Protein AF-A0A2W1BKP3-F1 (afdb_monomer)

Sequence (256 aa):
MATLIQSYEQQYSVLTADITAKIGRLKSGNEDNRDQLTREIQANFEEANDLLEQLELESRGAGAGSRVAAYRAELQRVRDEYRSVVNSGGQQYNADNDEVYDDWSGAQEQHRKLLDNTERLERTGRALTDGYRVVLETEQIGAAVLQDLNLQRETIQRSRGRVKRLERTGRALTDGYRVVLETEQIGAAVLQDLNLQRETIQRSRGRLRETDEQLNRSTRLMNTMIMRALQDRFILIMVFLVLGILLCVGVYFYVT

Solvent-accessible surface area (backbone atoms only — not comparable to full-atom values): 14187 Å² total; per-residue (Å²): 112,77,67,56,56,53,49,51,52,53,51,47,55,53,52,52,51,51,46,52,53,52,47,52,52,60,69,70,68,54,72,93,50,38,68,56,49,51,51,52,44,51,52,51,52,51,55,49,49,54,52,49,52,54,50,46,64,61,24,71,80,68,78,44,61,74,56,54,52,52,53,52,53,52,54,49,52,55,50,54,51,48,53,50,57,59,55,63,73,68,70,84,79,86,90,78,89,82,88,84,85,81,87,92,53,70,70,63,52,50,53,52,50,50,50,50,51,49,51,52,50,52,51,49,52,49,52,48,53,52,49,51,51,51,48,53,54,50,49,54,50,50,52,52,51,53,52,50,52,50,54,50,51,51,51,52,52,54,49,50,54,51,51,58,50,51,53,50,52,50,51,53,48,54,52,49,52,51,53,50,51,54,49,49,53,51,50,51,52,50,54,51,50,52,50,53,50,50,50,52,51,51,52,50,51,51,52,51,53,52,48,52,52,51,49,55,51,49,51,53,52,48,52,55,51,52,53,50,56,50,50,54,51,52,51,51,54,50,52,53,50,54,53,50,50,55,49,54,53,52,50,53,68,69,78,104

Mean predicted aligned error: 19.4 Å

Secondary structure (DSSP, 8-state):
-HHHHHHHHHHHHHHHHHHHHHHHHHHT--GGGHHHHHHHHHHHHHHHHHHHHHHHHHHTTTT-HHHHHHHHHHHHHHHHHHHHHHHHTT-SS----------S-HHHHHHHHHHHHHHHHHHHHHHHHHHHHHHHHHHHHHHHHHHHHHHHHHHHHHHHHHHHHHHHHHHHHHHHHHHHHHHHHHHHHHHHHHHHHHHHHHHHHHHHHHHHHHHHHHHHHHHHHHHHHHHHHHHHHHHHHHHHHHHHHHHHHHH-

Structure (mmCIF, N/CA/C/O backbone):
data_AF-A0A2W1BKP3-F1
#
_entry.id   AF-A0A2W1BKP3-F1
#
loop_
_atom_site.group_PDB
_atom_site.id
_atom_site.type_symbol
_atom_site.label_atom_id
_atom_site.label_alt_id
_atom_site.label_comp_id
_atom_site.label_asym_id
_atom_site.label_entity_id
_atom_site.label_seq_id
_atom_site.pdbx_PDB_ins_code
_atom_site.Cartn_x
_atom_site.Cartn_y
_atom_site.Cartn_z
_atom_site.occupancy
_atom_site.B_iso_or_equiv
_atom_site.auth_seq_id
_atom_site.auth_comp_id
_atom_site.auth_asym_id
_atom_site.auth_atom_id
_atom_site.pdbx_PDB_model_num
ATOM 1 N N . MET A 1 1 ? 10.780 2.163 22.191 1.00 50.22 1 MET A N 1
ATOM 2 C CA . MET A 1 1 ? 9.313 2.246 22.369 1.00 50.22 1 MET A CA 1
ATOM 3 C C . MET A 1 1 ? 8.728 0.912 22.829 1.00 50.22 1 MET A C 1
ATOM 5 O O . MET A 1 1 ? 8.220 0.877 23.935 1.00 50.22 1 MET A O 1
ATOM 9 N N . ALA A 1 2 ? 8.887 -0.209 22.106 1.00 55.94 2 ALA A N 1
ATOM 10 C CA . ALA A 1 2 ? 8.406 -1.523 22.586 1.00 55.94 2 ALA A CA 1
ATOM 11 C C . ALA A 1 2 ? 9.058 -2.008 23.906 1.00 55.94 2 ALA A C 1
ATOM 13 O O . ALA A 1 2 ? 8.423 -2.698 24.694 1.00 55.94 2 ALA A O 1
ATOM 14 N N . THR A 1 3 ? 10.302 -1.601 24.177 1.00 67.38 3 THR A N 1
ATOM 15 C CA . THR A 1 3 ? 11.049 -1.965 25.395 1.00 67.38 3 THR A CA 1
ATOM 16 C C . THR A 1 3 ? 10.537 -1.282 26.665 1.00 67.38 3 THR A C 1
ATOM 18 O O . THR A 1 3 ? 10.672 -1.844 27.747 1.00 67.38 3 THR A O 1
ATOM 21 N N . LEU A 1 4 ? 9.948 -0.086 26.547 1.00 73.94 4 LEU A N 1
ATOM 22 C CA . LEU A 1 4 ? 9.481 0.687 27.700 1.00 73.94 4 LEU A CA 1
ATOM 23 C C . LEU A 1 4 ? 8.146 0.133 28.216 1.00 73.94 4 LEU A C 1
ATOM 25 O O . LEU A 1 4 ? 8.013 -0.129 29.407 1.00 73.94 4 LEU A O 1
ATOM 29 N N . ILE A 1 5 ? 7.220 -0.182 27.302 1.00 76.88 5 ILE A N 1
ATOM 30 C CA . ILE A 1 5 ? 5.956 -0.868 27.616 1.00 76.88 5 ILE A CA 1
ATOM 31 C C . ILE A 1 5 ? 6.229 -2.200 28.322 1.00 76.88 5 ILE A C 1
ATOM 33 O O . ILE A 1 5 ? 5.667 -2.454 29.381 1.00 76.88 5 ILE A O 1
ATOM 37 N N . GLN A 1 6 ? 7.153 -3.010 27.795 1.00 80.50 6 GLN A N 1
ATOM 38 C CA . GLN A 1 6 ? 7.505 -4.294 28.405 1.00 80.50 6 GLN A CA 1
ATOM 39 C C . GLN A 1 6 ? 8.105 -4.133 29.813 1.00 80.50 6 GLN A C 1
ATOM 41 O O . GLN A 1 6 ? 7.850 -4.953 30.693 1.00 80.50 6 GLN A O 1
ATOM 46 N N . SER A 1 7 ? 8.874 -3.063 30.052 1.00 83.50 7 SER A N 1
ATOM 47 C CA . SER A 1 7 ? 9.428 -2.778 31.380 1.00 83.50 7 SER A CA 1
ATOM 48 C C . SER A 1 7 ? 8.353 -2.379 32.394 1.00 83.50 7 SER A C 1
ATOM 50 O O . SER A 1 7 ? 8.397 -2.839 33.533 1.00 83.50 7 SER A O 1
ATOM 52 N N . TYR A 1 8 ? 7.351 -1.600 31.976 1.00 83.31 8 TYR A N 1
ATOM 53 C CA . TYR A 1 8 ? 6.220 -1.234 32.825 1.00 83.31 8 TYR A CA 1
ATOM 54 C C . TYR A 1 8 ? 5.283 -2.419 33.081 1.00 83.31 8 TYR A C 1
ATOM 56 O O . TYR A 1 8 ? 4.817 -2.592 34.203 1.00 83.31 8 TYR A O 1
ATOM 64 N N . GLU A 1 9 ? 5.061 -3.286 32.089 1.00 84.19 9 GLU A N 1
ATOM 65 C CA . GLU A 1 9 ? 4.307 -4.536 32.268 1.00 84.19 9 GLU A CA 1
ATOM 66 C C . GLU A 1 9 ? 4.983 -5.455 33.298 1.00 84.19 9 GLU A C 1
ATOM 68 O O . GLU A 1 9 ? 4.316 -6.019 34.168 1.00 84.19 9 GLU A O 1
ATOM 73 N N . GLN A 1 10 ? 6.315 -5.566 33.248 1.00 87.31 10 GLN A N 1
ATOM 74 C CA . GLN A 1 10 ? 7.077 -6.339 34.226 1.00 87.31 10 GLN A CA 1
ATOM 75 C C . GLN A 1 10 ? 6.983 -5.729 35.633 1.00 87.31 10 GLN A C 1
ATOM 77 O O . GLN A 1 10 ? 6.743 -6.459 36.593 1.00 87.31 10 GLN A O 1
ATOM 82 N N . GLN A 1 11 ? 7.135 -4.407 35.763 1.00 87.31 11 GLN A N 1
ATOM 83 C CA . GLN A 1 11 ? 7.020 -3.709 37.050 1.00 87.31 11 GLN A CA 1
ATOM 84 C C . GLN A 1 11 ? 5.616 -3.861 37.652 1.00 87.31 11 GLN A C 1
ATOM 86 O O . GLN A 1 11 ? 5.485 -4.230 38.818 1.00 87.31 11 GLN A O 1
ATOM 91 N N . TYR A 1 12 ? 4.569 -3.697 36.842 1.00 88.31 12 TYR A N 1
ATOM 92 C CA . TYR A 1 12 ? 3.182 -3.890 37.262 1.00 88.31 12 TYR A CA 1
ATOM 93 C C . TYR A 1 12 ? 2.908 -5.328 37.740 1.00 88.31 12 TYR A C 1
ATOM 95 O O . TYR A 1 12 ? 2.257 -5.538 38.767 1.00 88.31 12 TYR A O 1
ATOM 103 N N . SER A 1 13 ? 3.436 -6.335 37.035 1.00 88.00 13 SER A N 1
ATOM 104 C CA . SER A 1 13 ? 3.289 -7.741 37.432 1.00 88.00 13 SER A CA 1
ATOM 105 C C . SER A 1 13 ? 3.970 -8.053 38.767 1.00 88.00 13 SER A C 1
ATOM 107 O O . SER A 1 13 ? 3.448 -8.850 39.544 1.00 88.00 13 SER A O 1
ATOM 109 N N . VAL A 1 14 ? 5.136 -7.461 39.036 1.00 91.50 14 VAL A N 1
ATOM 110 C CA . VAL A 1 14 ? 5.841 -7.642 40.315 1.00 91.50 14 VAL A CA 1
ATOM 111 C C . VAL A 1 14 ? 5.070 -6.961 41.445 1.00 91.50 14 VAL A C 1
ATOM 113 O O . VAL A 1 14 ? 4.872 -7.558 42.503 1.00 91.50 14 VAL A O 1
ATOM 116 N N . LEU A 1 15 ? 4.574 -5.747 41.205 1.00 90.00 15 LEU A N 1
ATOM 117 C CA . LEU A 1 15 ? 3.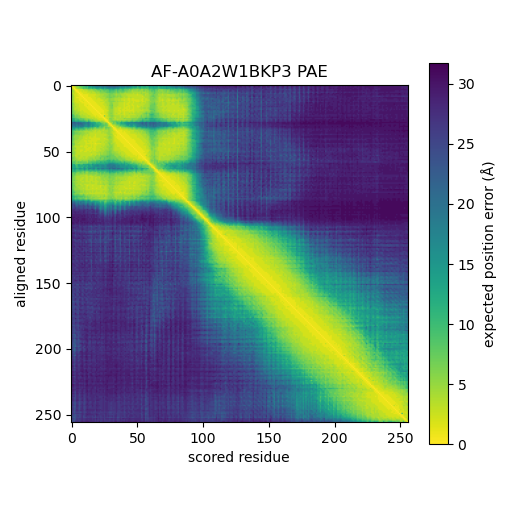860 -4.958 42.204 1.00 90.00 15 LEU A CA 1
ATOM 118 C C . LEU A 1 15 ? 2.515 -5.590 42.596 1.00 90.00 15 LEU A C 1
ATOM 120 O O . LEU A 1 15 ? 2.189 -5.682 43.777 1.00 90.00 15 LEU A O 1
ATOM 124 N N . THR A 1 16 ? 1.754 -6.108 41.630 1.00 88.00 16 THR A N 1
ATOM 125 C CA . THR A 1 16 ? 0.501 -6.841 41.902 1.00 88.00 16 THR A CA 1
ATOM 126 C C . THR A 1 16 ? 0.727 -8.149 42.664 1.00 88.00 16 THR A C 1
ATOM 128 O O . THR A 1 16 ? -0.066 -8.488 43.549 1.00 88.00 16 THR A O 1
ATOM 131 N N . ALA A 1 17 ? 1.822 -8.864 42.386 1.00 88.81 17 ALA A N 1
ATOM 132 C CA . ALA A 1 17 ? 2.210 -10.043 43.157 1.00 88.81 17 ALA A CA 1
ATOM 133 C C . ALA A 1 17 ? 2.565 -9.688 44.614 1.00 88.81 17 ALA A C 1
ATOM 135 O O . ALA A 1 17 ? 2.129 -10.389 45.531 1.00 88.81 17 ALA A O 1
ATOM 136 N N . ASP A 1 18 ? 3.280 -8.580 44.841 1.00 89.38 18 ASP A N 1
ATOM 137 C CA . ASP A 1 18 ? 3.598 -8.082 46.187 1.00 89.38 18 ASP A CA 1
ATOM 138 C C . ASP A 1 18 ? 2.334 -7.656 46.956 1.00 89.38 18 ASP A C 1
ATOM 140 O O . ASP A 1 18 ? 2.130 -8.076 48.097 1.00 89.38 18 ASP A O 1
ATOM 144 N N . ILE A 1 19 ? 1.418 -6.917 46.313 1.00 89.31 19 ILE A N 1
ATOM 145 C CA . ILE A 1 19 ? 0.109 -6.554 46.891 1.00 89.31 19 ILE A CA 1
ATOM 146 C C . ILE A 1 19 ? -0.657 -7.813 47.319 1.00 89.31 19 ILE A C 1
ATOM 148 O O . ILE A 1 19 ? -1.125 -7.903 48.454 1.00 89.31 19 ILE A O 1
ATOM 152 N N . THR A 1 20 ? -0.742 -8.815 46.443 1.00 88.38 20 THR A N 1
ATOM 153 C CA . THR A 1 20 ? -1.464 -10.067 46.718 1.00 88.38 20 THR A CA 1
ATOM 154 C C . THR A 1 20 ? -0.836 -10.839 47.883 1.00 88.38 20 THR A C 1
ATOM 156 O O . THR A 1 20 ? -1.544 -11.315 48.774 1.00 88.38 20 THR A O 1
ATOM 159 N N . ALA A 1 21 ? 0.497 -10.920 47.937 1.00 87.06 21 ALA A N 1
ATOM 160 C CA . ALA A 1 21 ? 1.210 -11.560 49.040 1.00 87.06 21 ALA A CA 1
ATOM 161 C C . ALA A 1 21 ? 0.965 -10.839 50.377 1.00 87.06 21 ALA A C 1
ATOM 163 O O . ALA A 1 21 ? 0.714 -11.488 51.399 1.00 87.06 21 ALA A O 1
ATOM 164 N N . LYS A 1 22 ? 0.973 -9.498 50.381 1.00 86.25 22 LYS A N 1
ATOM 165 C CA . LYS A 1 22 ? 0.672 -8.687 51.570 1.00 86.25 22 LYS A CA 1
ATOM 166 C C . LYS A 1 22 ? -0.788 -8.834 52.022 1.00 86.25 22 LYS A C 1
ATOM 168 O O . LYS A 1 22 ? -1.019 -8.955 53.224 1.00 86.25 22 LYS A O 1
ATOM 173 N N . ILE A 1 23 ? -1.756 -8.932 51.104 1.00 84.94 23 ILE A N 1
ATOM 174 C CA . ILE A 1 23 ? -3.167 -9.247 51.423 1.00 84.94 23 ILE A CA 1
ATOM 175 C C . ILE A 1 23 ? -3.286 -10.639 52.065 1.00 84.94 23 ILE A C 1
ATOM 177 O O . ILE A 1 23 ? -3.984 -10.807 53.067 1.00 84.94 23 ILE A O 1
ATOM 181 N N . GLY A 1 24 ? -2.553 -11.634 51.556 1.00 82.50 24 GLY A N 1
ATOM 182 C CA . GLY A 1 24 ? -2.483 -12.965 52.167 1.00 82.50 24 GLY A CA 1
ATOM 183 C C . GLY A 1 24 ? -1.945 -12.934 53.604 1.00 82.50 24 GLY A C 1
ATOM 184 O O . GLY A 1 24 ? -2.503 -13.580 54.492 1.00 82.50 24 GLY A O 1
ATOM 185 N N . ARG A 1 25 ? -0.914 -12.119 53.868 1.00 81.69 25 ARG A N 1
ATOM 186 C CA . ARG A 1 25 ? -0.385 -11.897 55.229 1.00 81.69 25 ARG A CA 1
ATOM 187 C C . ARG A 1 25 ? -1.389 -11.173 56.131 1.00 81.69 25 ARG A C 1
ATOM 189 O O . ARG A 1 25 ? -1.514 -11.544 57.294 1.00 81.69 25 ARG A O 1
ATOM 196 N N . LEU A 1 26 ? -2.145 -10.211 55.594 1.00 80.19 26 LEU A N 1
ATOM 197 C CA . LEU A 1 26 ? -3.220 -9.503 56.304 1.00 80.19 26 LEU A CA 1
ATOM 198 C C . LEU A 1 26 ? -4.346 -10.454 56.747 1.00 80.19 26 LEU A C 1
ATOM 200 O O . LEU A 1 26 ? -4.913 -10.288 57.827 1.00 80.19 26 LEU A O 1
ATOM 204 N N . LYS A 1 27 ? -4.642 -11.469 55.929 1.00 78.75 27 LYS A N 1
ATOM 205 C CA . LYS A 1 27 ? -5.627 -12.521 56.220 1.00 78.75 27 LYS A CA 1
ATOM 206 C C . LYS A 1 27 ? -5.146 -13.519 57.283 1.00 78.75 27 LYS A C 1
ATOM 208 O O . LYS A 1 27 ? -5.971 -14.084 57.990 1.00 78.75 27 LYS A O 1
ATOM 213 N N . SER A 1 28 ? -3.834 -13.733 57.403 1.00 73.00 28 SER A N 1
ATOM 214 C CA . SER A 1 28 ? -3.237 -14.741 58.294 1.00 73.00 28 SER A CA 1
ATOM 215 C C . SER A 1 28 ? -3.047 -14.290 59.756 1.00 73.00 28 SER A C 1
ATOM 217 O O . SER A 1 28 ? -2.584 -15.095 60.558 1.00 73.00 28 SER A O 1
ATOM 219 N N . GLY A 1 29 ? -3.417 -13.055 60.120 1.00 62.94 29 GLY A N 1
ATOM 220 C CA . GLY A 1 29 ? -3.640 -12.669 61.523 1.00 62.94 29 GLY A CA 1
ATOM 221 C C . GLY A 1 29 ? -2.403 -12.282 62.346 1.00 62.94 29 GLY A C 1
ATOM 222 O O . GLY A 1 29 ? -2.091 -12.946 63.324 1.00 62.94 29 GLY A O 1
ATOM 223 N N . ASN A 1 30 ? -1.748 -11.164 62.010 1.00 62.47 30 ASN A N 1
ATOM 224 C CA . ASN A 1 30 ? -0.864 -10.442 62.940 1.00 62.47 30 ASN A CA 1
ATOM 225 C C . ASN A 1 30 ? -1.403 -9.011 63.118 1.00 62.47 30 ASN A C 1
ATOM 227 O O . ASN A 1 30 ? -1.213 -8.174 62.233 1.00 62.47 30 ASN A O 1
ATOM 231 N N . GLU A 1 31 ? -2.110 -8.748 64.222 1.00 60.56 31 GLU A N 1
ATOM 232 C CA . GLU A 1 31 ? -2.779 -7.462 64.499 1.00 60.56 31 GLU A CA 1
ATOM 233 C C . GLU A 1 31 ? -1.789 -6.295 64.636 1.00 60.56 31 GLU A C 1
ATOM 235 O O . GLU A 1 31 ? -2.020 -5.243 64.045 1.00 60.56 31 GLU A O 1
ATOM 240 N N . ASP A 1 32 ? -0.632 -6.509 65.272 1.00 66.19 32 ASP A N 1
ATOM 241 C CA . ASP A 1 32 ? 0.373 -5.456 65.513 1.00 66.19 32 ASP A CA 1
ATOM 242 C C . ASP A 1 32 ? 0.976 -4.866 64.226 1.00 66.19 32 ASP A C 1
ATOM 244 O O . ASP A 1 32 ? 1.394 -3.711 64.186 1.00 66.19 32 ASP A O 1
ATOM 248 N N . ASN A 1 33 ? 0.988 -5.645 63.140 1.00 71.19 33 ASN A N 1
ATOM 249 C CA . ASN A 1 33 ? 1.471 -5.207 61.829 1.00 71.19 33 ASN A CA 1
ATOM 250 C C . ASN A 1 33 ? 0.328 -4.901 60.852 1.00 71.19 33 ASN A C 1
ATOM 252 O O . ASN A 1 33 ? 0.595 -4.552 59.701 1.00 71.19 33 ASN A O 1
ATOM 256 N N . ARG A 1 34 ? -0.941 -5.031 61.266 1.00 77.81 34 ARG A N 1
ATOM 257 C CA . ARG A 1 34 ? -2.110 -4.887 60.385 1.00 77.81 34 ARG A CA 1
ATOM 258 C C . ARG A 1 34 ? -2.208 -3.471 59.827 1.00 77.81 34 ARG A C 1
ATOM 260 O O . ARG A 1 34 ? -2.373 -3.308 58.620 1.00 77.81 34 ARG A O 1
ATOM 267 N N . ASP A 1 35 ? -2.005 -2.463 60.668 1.00 82.06 35 ASP A N 1
ATOM 268 C CA . ASP A 1 35 ? -2.056 -1.050 60.270 1.00 82.06 35 ASP A CA 1
ATOM 269 C C . ASP A 1 35 ? -0.850 -0.624 59.426 1.00 82.06 35 ASP A C 1
ATOM 271 O O . ASP A 1 35 ? -0.958 0.240 58.553 1.00 82.06 35 ASP A O 1
ATOM 275 N N . GLN A 1 36 ? 0.320 -1.221 59.666 1.00 83.44 36 GLN A N 1
ATOM 276 C CA . GLN A 1 36 ? 1.502 -0.991 58.837 1.00 83.44 36 GLN A CA 1
ATOM 277 C C . GLN A 1 36 ? 1.334 -1.640 57.455 1.00 83.44 36 GLN A C 1
ATOM 279 O O . GLN A 1 36 ? 1.510 -0.971 56.441 1.00 83.44 36 GLN A O 1
ATOM 284 N N . LEU A 1 37 ? 0.906 -2.905 57.405 1.00 83.12 37 LEU A N 1
ATOM 285 C CA . LEU A 1 37 ? 0.635 -3.628 56.159 1.00 83.12 37 LEU A CA 1
ATOM 286 C C . LEU A 1 37 ? -0.472 -2.957 55.341 1.00 83.12 37 LEU A C 1
ATOM 288 O O . LEU A 1 37 ? -0.353 -2.856 54.127 1.00 83.12 37 LEU A O 1
ATOM 292 N N . THR A 1 38 ? -1.518 -2.454 55.995 1.00 85.38 38 THR A N 1
ATOM 293 C CA . THR A 1 38 ? -2.606 -1.681 55.370 1.00 85.38 38 THR A CA 1
ATOM 294 C C . THR A 1 38 ? -2.064 -0.429 54.671 1.00 85.38 38 THR A C 1
ATOM 296 O O . THR A 1 38 ? -2.391 -0.192 53.508 1.00 85.38 38 THR A O 1
ATOM 299 N N . ARG A 1 39 ? -1.181 0.334 55.333 1.00 87.75 39 ARG A N 1
ATOM 300 C CA . ARG A 1 39 ? -0.535 1.524 54.746 1.00 87.75 39 ARG A CA 1
ATOM 301 C C . ARG A 1 39 ? 0.386 1.176 53.578 1.00 87.75 39 ARG A C 1
ATOM 303 O O . ARG A 1 39 ? 0.339 1.838 52.548 1.00 87.75 39 ARG A O 1
ATOM 310 N N . GLU A 1 40 ? 1.185 0.121 53.707 1.00 87.81 40 GLU A N 1
ATOM 311 C CA . GLU A 1 40 ? 2.064 -0.342 52.627 1.00 87.81 40 GLU A CA 1
ATOM 312 C C . GLU A 1 40 ? 1.281 -0.862 51.411 1.00 87.81 40 GLU A C 1
ATOM 314 O O . GLU A 1 40 ? 1.658 -0.598 50.274 1.00 87.81 40 GLU A O 1
ATOM 319 N N . ILE A 1 41 ? 0.176 -1.581 51.630 1.00 88.25 41 ILE A N 1
ATOM 320 C CA . ILE A 1 41 ? -0.709 -2.046 50.554 1.00 88.25 41 ILE A CA 1
ATOM 321 C C . ILE A 1 41 ? -1.337 -0.848 49.829 1.00 88.25 41 ILE A C 1
ATOM 323 O O . ILE A 1 41 ? -1.396 -0.846 48.601 1.00 88.25 41 ILE A O 1
ATOM 327 N N . GLN A 1 42 ? -1.779 0.179 50.562 1.00 89.00 42 GLN A N 1
ATOM 328 C CA . GLN A 1 42 ? -2.316 1.412 49.976 1.00 89.00 42 GLN A CA 1
ATOM 329 C C . GLN A 1 42 ? -1.277 2.153 49.124 1.00 89.00 42 GLN A C 1
ATOM 331 O O . GLN A 1 42 ? -1.589 2.500 47.988 1.00 89.00 42 GLN A O 1
ATOM 336 N N . ALA A 1 43 ? -0.043 2.307 49.613 1.00 90.81 43 ALA A N 1
ATOM 337 C CA . ALA A 1 43 ? 1.044 2.923 48.849 1.00 90.81 43 ALA A CA 1
ATOM 338 C C . ALA A 1 43 ? 1.365 2.141 47.560 1.00 90.81 43 ALA A C 1
ATOM 340 O O . ALA A 1 43 ? 1.455 2.722 46.482 1.00 90.81 43 ALA A O 1
ATOM 341 N N . ASN A 1 44 ? 1.435 0.807 47.637 1.00 90.06 44 ASN A N 1
ATOM 342 C CA . ASN A 1 44 ? 1.647 -0.041 46.460 1.00 90.06 44 ASN A CA 1
ATOM 343 C C . ASN A 1 44 ? 0.487 0.065 45.444 1.00 90.06 44 ASN A C 1
ATOM 345 O O . ASN A 1 44 ? 0.698 -0.053 44.239 1.00 90.06 44 ASN A O 1
ATOM 349 N N . PHE A 1 45 ? -0.752 0.275 45.904 1.00 90.69 45 PHE A N 1
ATOM 350 C CA . PHE A 1 45 ? -1.901 0.510 45.022 1.00 90.69 45 PHE A CA 1
ATOM 351 C C . PHE A 1 45 ? -1.828 1.860 44.295 1.00 90.69 45 PHE A C 1
ATOM 353 O O . PHE A 1 45 ? -2.322 1.957 43.171 1.00 90.69 45 PHE A O 1
ATOM 360 N N . GLU A 1 46 ? -1.268 2.890 44.930 1.00 90.62 46 GLU A N 1
ATOM 361 C CA . GLU A 1 46 ? -1.017 4.195 44.308 1.00 90.62 46 GLU A CA 1
ATOM 362 C C . GLU A 1 46 ? 0.068 4.071 43.234 1.00 90.62 46 GLU A C 1
ATOM 364 O O . GLU A 1 46 ? -0.188 4.402 42.080 1.00 90.62 46 GLU A O 1
ATOM 369 N N . GLU A 1 47 ? 1.199 3.438 43.553 1.00 91.06 47 GLU A N 1
ATOM 370 C CA . GLU A 1 47 ? 2.273 3.171 42.584 1.00 91.06 47 GLU A CA 1
ATOM 371 C C . GLU A 1 47 ? 1.783 2.320 41.392 1.00 91.06 47 GLU A C 1
ATOM 373 O O . GLU A 1 47 ? 2.129 2.577 40.237 1.00 91.06 47 GLU A O 1
ATOM 378 N N . ALA A 1 48 ? 0.901 1.342 41.634 1.00 89.25 48 ALA A N 1
ATOM 379 C CA . ALA A 1 48 ? 0.299 0.534 40.573 1.00 89.25 48 ALA A CA 1
ATOM 380 C C . ALA A 1 48 ? -0.644 1.345 39.672 1.00 89.25 48 ALA A C 1
ATOM 382 O O . ALA A 1 48 ? -0.727 1.072 38.473 1.00 89.25 48 ALA A O 1
ATOM 383 N N . ASN A 1 49 ? -1.360 2.325 40.229 1.00 89.19 49 ASN A N 1
ATOM 384 C CA . ASN A 1 49 ? -2.198 3.236 39.454 1.00 89.19 49 ASN A CA 1
ATOM 385 C C . ASN A 1 49 ? -1.339 4.175 38.590 1.00 89.19 49 ASN A C 1
ATOM 387 O O . ASN A 1 49 ? -1.643 4.331 37.407 1.00 89.19 49 ASN A O 1
ATOM 391 N N . ASP A 1 50 ? -0.247 4.716 39.134 1.00 89.31 50 ASP A N 1
ATOM 392 C CA . ASP A 1 50 ? 0.678 5.590 38.400 1.00 89.31 50 ASP A CA 1
ATOM 393 C C . ASP A 1 50 ? 1.333 4.852 37.220 1.00 89.31 50 ASP A C 1
ATOM 395 O O . ASP A 1 50 ? 1.414 5.373 36.104 1.00 89.31 50 ASP A O 1
ATOM 399 N N . LEU A 1 51 ? 1.745 3.596 37.431 1.00 86.81 51 LEU A N 1
ATOM 400 C CA . LEU A 1 51 ? 2.277 2.738 36.367 1.00 86.81 51 LEU A CA 1
ATOM 401 C C . LEU A 1 51 ? 1.235 2.446 35.278 1.00 86.81 51 LEU A C 1
ATOM 403 O O . LEU A 1 51 ? 1.575 2.412 34.093 1.00 86.81 51 LEU A O 1
ATOM 407 N N . LEU A 1 52 ? -0.037 2.258 35.648 1.00 85.56 52 LEU A N 1
ATOM 408 C CA . LEU A 1 52 ? -1.122 2.066 34.681 1.00 85.56 52 LEU A CA 1
ATOM 409 C C . LEU A 1 52 ? -1.425 3.334 33.878 1.00 85.56 52 LEU A C 1
ATOM 411 O O . LEU A 1 52 ? -1.720 3.226 32.688 1.00 85.56 52 LEU A O 1
ATOM 415 N N . GLU A 1 53 ? -1.329 4.515 34.487 1.00 86.12 53 GLU A N 1
ATOM 416 C CA . GLU A 1 53 ? -1.497 5.791 33.788 1.00 86.12 53 GLU A CA 1
ATOM 417 C C . GLU A 1 53 ? -0.366 6.023 32.773 1.00 86.12 53 GLU A C 1
ATOM 419 O O . GLU A 1 53 ? -0.624 6.362 31.616 1.00 86.12 53 GLU A O 1
ATOM 424 N N . GLN A 1 54 ? 0.883 5.729 33.151 1.00 83.81 54 GLN A N 1
ATOM 425 C CA . GLN A 1 54 ? 2.032 5.783 32.237 1.00 83.81 54 GLN A CA 1
ATOM 426 C C . GLN A 1 54 ? 1.900 4.775 31.083 1.00 83.81 54 GLN A C 1
ATOM 428 O O . GLN A 1 54 ? 2.148 5.117 29.922 1.00 83.81 54 GLN A O 1
ATOM 433 N N . LEU A 1 55 ? 1.440 3.552 31.370 1.00 83.00 55 LEU A N 1
ATOM 434 C CA . LEU A 1 55 ? 1.118 2.550 30.350 1.00 83.00 55 LEU A CA 1
ATOM 435 C C . LEU A 1 55 ? -0.007 3.013 29.417 1.00 83.00 55 LEU A C 1
ATOM 437 O O . LEU A 1 55 ? 0.056 2.761 28.214 1.00 83.00 55 LEU A O 1
ATOM 441 N N . GLU A 1 56 ? -1.027 3.701 29.930 1.00 79.00 56 GLU A N 1
ATOM 442 C CA . GLU A 1 56 ? -2.119 4.235 29.117 1.00 79.00 56 GLU A CA 1
ATOM 443 C C . GLU A 1 56 ? -1.624 5.310 28.144 1.00 79.00 56 GLU A C 1
ATOM 445 O O . GLU A 1 56 ? -1.924 5.234 26.948 1.00 79.00 56 GLU A O 1
ATOM 450 N N . LEU A 1 57 ? -0.805 6.248 28.624 1.00 79.44 57 LEU A N 1
ATOM 451 C CA . LEU A 1 57 ? -0.217 7.318 27.815 1.00 79.44 57 LEU A CA 1
ATOM 452 C C . LEU A 1 57 ? 0.668 6.768 26.687 1.00 79.44 57 LEU A C 1
ATOM 454 O O . LEU A 1 57 ? 0.516 7.179 25.534 1.00 79.44 57 LEU A O 1
ATOM 458 N N . GLU A 1 58 ? 1.512 5.779 26.986 1.00 74.56 58 GLU A N 1
ATOM 459 C CA . GLU A 1 58 ? 2.403 5.155 26.001 1.00 74.56 58 GLU A CA 1
ATOM 460 C C . GLU A 1 58 ? 1.631 4.220 25.039 1.00 74.56 58 GLU A C 1
ATOM 462 O O . GLU A 1 58 ? 1.919 4.142 23.840 1.00 74.56 58 GLU A O 1
ATOM 467 N N . SER A 1 59 ? 0.580 3.542 25.523 1.00 68.62 59 SER A N 1
ATOM 468 C CA . SER A 1 59 ? -0.258 2.634 24.717 1.00 68.62 59 SER A CA 1
ATOM 469 C C . SER A 1 59 ? -1.177 3.355 23.724 1.00 68.62 59 SER A C 1
ATOM 471 O O . SER A 1 59 ? -1.585 2.752 22.720 1.00 68.62 59 SER A O 1
ATOM 473 N N . ARG A 1 60 ? -1.465 4.645 23.955 1.00 62.41 60 ARG A N 1
ATOM 474 C CA . ARG A 1 60 ? -2.299 5.492 23.086 1.00 62.41 60 ARG A CA 1
ATOM 475 C C . ARG A 1 60 ? -1.668 5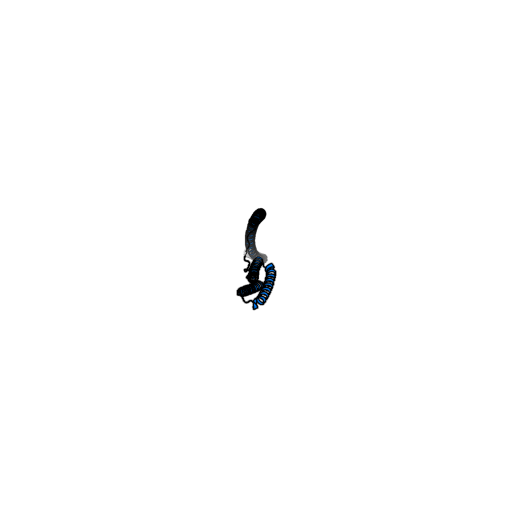.715 21.706 1.00 62.41 60 ARG A C 1
ATOM 477 O O . ARG A 1 60 ? -2.397 5.906 20.737 1.00 62.41 60 ARG A O 1
ATOM 484 N N . GLY A 1 61 ? -0.339 5.611 21.600 1.00 58.59 61 GLY A N 1
ATOM 485 C CA . GLY A 1 61 ? 0.399 5.636 20.331 1.00 58.59 61 GLY A CA 1
ATOM 486 C C . GLY A 1 61 ? 0.514 4.278 19.620 1.00 58.59 61 GLY A C 1
ATOM 487 O O . GLY A 1 61 ? 0.776 4.242 18.421 1.00 58.59 61 GLY A O 1
ATOM 488 N N . ALA A 1 62 ? 0.297 3.161 20.329 1.00 58.38 62 ALA A N 1
ATOM 489 C CA . ALA A 1 62 ? 0.585 1.800 19.849 1.00 58.38 62 ALA A CA 1
ATOM 490 C C . ALA A 1 62 ? -0.657 0.897 19.671 1.00 58.38 62 ALA A C 1
ATOM 492 O O . ALA A 1 62 ? -0.521 -0.274 19.315 1.00 58.38 62 ALA A O 1
ATOM 493 N N . GLY A 1 63 ? -1.873 1.404 19.919 1.00 57.31 63 GLY A N 1
ATOM 494 C CA . GLY A 1 63 ? -3.119 0.640 19.747 1.00 57.31 63 GLY A CA 1
ATOM 495 C C . GLY A 1 63 ? -3.343 -0.459 20.798 1.00 57.31 63 GLY A C 1
ATOM 496 O O . GLY A 1 63 ? -4.106 -1.393 20.559 1.00 57.31 63 GLY A O 1
ATOM 497 N N . ALA A 1 64 ? -2.696 -0.363 21.965 1.00 57.62 64 ALA A N 1
ATOM 498 C CA . ALA A 1 64 ? -2.729 -1.381 23.022 1.00 57.62 64 ALA A CA 1
ATOM 499 C C . ALA A 1 64 ? -3.768 -1.117 24.140 1.00 57.62 64 ALA A C 1
ATOM 501 O O . ALA A 1 64 ? -3.696 -1.728 25.206 1.00 57.62 64 ALA A O 1
ATOM 502 N N . GLY A 1 65 ? -4.783 -0.278 23.890 1.00 61.91 65 GLY A N 1
ATOM 503 C CA . GLY A 1 65 ? -5.797 0.105 24.890 1.00 61.91 65 GLY A CA 1
ATOM 504 C C . GLY A 1 65 ? -6.593 -1.061 25.502 1.00 61.91 65 GLY A C 1
ATOM 505 O O . GLY A 1 65 ? -7.012 -0.988 26.654 1.00 61.91 65 GLY A O 1
ATOM 506 N N . SER A 1 66 ? -6.732 -2.186 24.789 1.00 65.75 66 SER A N 1
ATOM 507 C CA . SER A 1 66 ? -7.397 -3.389 25.322 1.00 65.75 66 SER A CA 1
ATOM 508 C C . SER A 1 66 ? -6.613 -4.077 26.448 1.00 65.75 66 SER A C 1
ATOM 510 O O . SER A 1 66 ? -7.222 -4.789 27.242 1.00 65.75 66 SER A O 1
ATOM 512 N N . ARG A 1 67 ? -5.285 -3.904 26.520 1.00 71.25 67 ARG A N 1
ATOM 513 C CA . ARG A 1 67 ? -4.446 -4.531 27.558 1.00 71.25 67 ARG A CA 1
ATOM 514 C C . ARG A 1 67 ? -4.482 -3.732 28.856 1.00 71.25 67 ARG A C 1
ATOM 516 O O . ARG A 1 67 ? -4.664 -4.309 29.920 1.00 71.25 67 ARG A O 1
ATOM 523 N N . VAL A 1 68 ? -4.435 -2.403 28.754 1.00 79.62 68 VAL A N 1
ATOM 524 C CA . VAL A 1 68 ? -4.571 -1.490 29.903 1.00 79.62 68 VAL A CA 1
ATOM 525 C C . VAL A 1 68 ? -5.927 -1.669 30.594 1.00 79.62 68 VAL A C 1
ATOM 527 O O . VAL A 1 68 ? -5.995 -1.718 31.820 1.00 79.62 68 VAL A O 1
ATOM 530 N N . ALA A 1 69 ? -7.002 -1.866 29.822 1.00 80.31 69 ALA A N 1
ATOM 531 C CA . ALA A 1 69 ? -8.324 -2.165 30.372 1.00 80.31 69 ALA A CA 1
ATOM 532 C C . ALA A 1 69 ? -8.359 -3.482 31.174 1.00 80.31 69 ALA A C 1
ATOM 534 O O . ALA A 1 69 ? -8.998 -3.542 32.224 1.00 80.31 69 ALA A O 1
ATOM 535 N N . ALA A 1 70 ? -7.649 -4.518 30.713 1.00 83.50 70 ALA A N 1
ATOM 536 C CA . ALA A 1 70 ? -7.556 -5.794 31.420 1.00 83.50 70 ALA A CA 1
ATOM 537 C C . ALA A 1 70 ? -6.775 -5.663 32.739 1.00 83.50 70 ALA A C 1
ATOM 539 O O . ALA A 1 70 ? -7.234 -6.152 33.770 1.00 83.50 70 ALA A O 1
ATOM 540 N N . TYR A 1 71 ? -5.649 -4.942 32.738 1.00 83.94 71 TYR A N 1
ATOM 541 C CA . TYR A 1 71 ? -4.888 -4.679 33.964 1.00 83.94 71 TYR A CA 1
ATOM 542 C C . TYR A 1 71 ? -5.672 -3.823 34.970 1.00 83.94 71 TYR A C 1
ATOM 544 O O . TYR A 1 71 ? -5.659 -4.096 36.168 1.00 83.94 71 TYR A O 1
ATOM 552 N N . ARG A 1 72 ? -6.448 -2.839 34.500 1.00 84.69 72 ARG A N 1
ATOM 553 C CA . ARG A 1 72 ? -7.343 -2.049 35.361 1.00 84.69 72 ARG A CA 1
ATOM 554 C C . ARG A 1 72 ? -8.405 -2.918 36.042 1.00 84.69 72 ARG A C 1
ATOM 556 O O . ARG A 1 72 ? -8.668 -2.733 37.229 1.00 84.69 72 ARG A O 1
ATOM 563 N N . ALA A 1 73 ? -8.996 -3.863 35.312 1.00 85.88 73 ALA A N 1
ATOM 564 C CA . ALA A 1 73 ? -9.977 -4.789 35.874 1.00 85.88 73 ALA A CA 1
ATOM 565 C C . ALA A 1 73 ? -9.359 -5.705 36.945 1.00 85.88 73 ALA A C 1
ATOM 567 O O . ALA A 1 73 ? -9.972 -5.918 37.990 1.00 85.88 73 ALA A O 1
ATOM 568 N N . GLU A 1 74 ? -8.133 -6.191 36.730 1.00 86.25 74 GLU A N 1
ATOM 569 C CA . GLU A 1 74 ? -7.444 -7.026 37.721 1.00 86.25 74 GLU A CA 1
ATOM 570 C C . GLU A 1 74 ? -7.063 -6.233 38.979 1.00 86.25 74 GLU A C 1
ATOM 572 O O . GLU A 1 74 ? -7.305 -6.700 40.090 1.00 86.25 74 GLU A O 1
ATOM 577 N N . LEU A 1 75 ? -6.564 -4.997 38.837 1.00 86.94 75 LEU A N 1
ATOM 578 C CA . LEU A 1 75 ? -6.263 -4.143 39.993 1.00 86.94 75 LEU A CA 1
ATOM 579 C C . LEU A 1 75 ? -7.518 -3.860 40.835 1.00 86.94 75 LEU A C 1
ATOM 581 O O . LEU A 1 75 ? -7.453 -3.851 42.065 1.00 86.94 75 LEU A O 1
ATOM 585 N N . GLN A 1 76 ? -8.665 -3.667 40.178 1.00 87.94 76 GLN A N 1
ATOM 586 C CA . GLN A 1 76 ? -9.948 -3.479 40.850 1.00 87.94 76 GLN A CA 1
ATOM 587 C C . GLN A 1 76 ? -10.372 -4.735 41.624 1.00 87.94 76 GLN A C 1
ATOM 589 O O . GLN A 1 76 ? -10.773 -4.630 42.780 1.00 87.94 76 GLN A O 1
ATOM 594 N N . ARG A 1 77 ? -10.202 -5.923 41.032 1.00 89.31 77 ARG A N 1
ATOM 595 C CA . ARG A 1 77 ? -10.491 -7.207 41.688 1.00 89.31 77 ARG A CA 1
ATOM 596 C C . ARG A 1 77 ? -9.671 -7.391 42.967 1.00 89.31 77 ARG A C 1
ATOM 598 O O . ARG A 1 77 ? -10.225 -7.731 44.010 1.00 89.31 77 ARG A O 1
ATOM 605 N N . VAL A 1 78 ? -8.367 -7.114 42.902 1.00 86.81 78 VAL A N 1
ATOM 606 C CA . VAL A 1 78 ? -7.456 -7.210 44.057 1.00 86.81 78 VAL A CA 1
ATOM 607 C C . VAL A 1 78 ? -7.808 -6.172 45.135 1.00 86.81 78 VAL A C 1
ATOM 609 O O . VAL A 1 78 ? -7.719 -6.450 46.332 1.00 86.81 78 VAL A O 1
ATOM 612 N N . ARG A 1 79 ? -8.271 -4.980 44.737 1.00 87.88 79 ARG A N 1
ATOM 613 C CA . ARG A 1 79 ? -8.747 -3.935 45.659 1.00 87.88 79 ARG A CA 1
ATOM 614 C C . ARG A 1 79 ? -10.032 -4.335 46.390 1.00 87.88 79 ARG A C 1
ATOM 616 O O . ARG A 1 79 ? -10.143 -4.089 47.593 1.00 87.88 79 ARG A O 1
ATOM 623 N N . ASP A 1 80 ? -10.973 -4.969 45.700 1.00 87.62 80 ASP A N 1
ATOM 624 C CA . ASP A 1 80 ? -12.201 -5.485 46.314 1.00 87.62 80 ASP A CA 1
ATOM 625 C C . ASP A 1 80 ? -11.896 -6.629 47.298 1.00 87.62 80 ASP A C 1
ATOM 627 O O . ASP A 1 80 ? -12.454 -6.670 48.400 1.00 87.62 80 ASP A O 1
ATOM 631 N N . GLU A 1 81 ? -10.941 -7.502 46.959 1.00 84.94 81 GLU A N 1
ATOM 632 C CA . GLU A 1 81 ? -10.454 -8.552 47.859 1.00 84.94 81 GLU A CA 1
ATOM 633 C C . GLU A 1 81 ? -9.829 -7.958 49.132 1.00 84.94 81 GLU A C 1
ATOM 635 O O . GLU A 1 81 ? -10.225 -8.327 50.240 1.00 84.94 81 GLU A O 1
ATOM 640 N N . TYR A 1 82 ? -8.943 -6.966 49.004 1.00 85.12 82 TYR A N 1
ATOM 641 C CA . TYR A 1 82 ? -8.380 -6.237 50.145 1.00 85.12 82 TYR A CA 1
ATOM 642 C C . TYR A 1 82 ? -9.471 -5.633 51.044 1.00 85.12 82 TYR A C 1
ATOM 644 O O . TYR A 1 82 ? -9.458 -5.834 52.261 1.00 85.12 82 TYR A O 1
ATOM 652 N N . ARG A 1 83 ? -10.467 -4.954 50.456 1.00 85.88 83 ARG A N 1
ATOM 653 C CA . ARG A 1 83 ? -11.580 -4.348 51.205 1.00 85.88 83 ARG A CA 1
ATOM 654 C C . ARG A 1 83 ? -12.384 -5.393 51.982 1.00 85.88 83 ARG A C 1
ATOM 656 O O . ARG A 1 83 ? -12.776 -5.142 53.122 1.00 85.88 83 ARG A O 1
ATOM 663 N N . SER A 1 84 ? -12.601 -6.569 51.394 1.00 82.81 84 SER A N 1
ATOM 664 C CA . SER A 1 84 ? -13.293 -7.677 52.059 1.00 82.81 84 SER A CA 1
ATOM 665 C C . SER A 1 84 ? -12.510 -8.209 53.268 1.00 82.81 84 SER A C 1
ATOM 667 O O . SER A 1 84 ? -13.101 -8.436 54.323 1.00 82.81 84 SER A O 1
ATOM 669 N N . VAL A 1 85 ? -11.181 -8.333 53.165 1.00 78.69 85 VAL A N 1
ATOM 670 C CA . VAL A 1 85 ? -10.299 -8.822 54.244 1.00 78.69 85 VAL A CA 1
ATOM 671 C C . VAL A 1 85 ? -10.172 -7.800 55.379 1.00 78.69 85 VAL A C 1
ATOM 673 O O . VAL A 1 85 ? -10.082 -8.174 56.553 1.00 78.69 85 VAL A O 1
ATOM 676 N N . VAL A 1 86 ? -10.207 -6.506 55.056 1.00 80.38 86 VAL A N 1
ATOM 677 C CA . VAL A 1 86 ? -10.232 -5.432 56.058 1.00 80.38 86 VAL A CA 1
ATOM 678 C C . VAL A 1 86 ? -11.537 -5.466 56.858 1.00 80.38 86 VAL A C 1
ATOM 680 O O . VAL A 1 86 ? -11.481 -5.507 58.086 1.00 80.38 86 VAL A O 1
ATOM 683 N N . ASN A 1 87 ? -12.687 -5.538 56.178 1.00 78.50 87 ASN A N 1
ATOM 684 C CA . ASN A 1 87 ? -14.009 -5.525 56.814 1.00 78.50 87 ASN A CA 1
ATOM 685 C C . ASN A 1 87 ? -14.323 -6.812 57.593 1.00 78.50 87 ASN A C 1
ATOM 687 O O . ASN A 1 87 ? -14.896 -6.751 58.676 1.00 78.50 87 ASN A O 1
ATOM 691 N N . SER A 1 88 ? -13.912 -7.977 57.081 1.00 69.56 88 SER A N 1
ATOM 692 C CA . SER A 1 88 ? -14.167 -9.271 57.738 1.00 69.56 88 SER A CA 1
ATOM 693 C C . SER A 1 88 ? -13.463 -9.398 59.094 1.00 69.56 88 SER A C 1
ATOM 695 O O . SER A 1 88 ? -13.937 -10.126 59.958 1.00 69.56 88 SER A O 1
ATOM 697 N N . GLY A 1 89 ? -12.365 -8.663 59.312 1.00 61.41 89 GLY A N 1
ATOM 698 C CA . GLY A 1 89 ? -11.674 -8.621 60.606 1.00 61.41 89 GLY A CA 1
ATOM 699 C C . GLY A 1 89 ? -12.437 -7.880 61.714 1.00 61.41 89 GLY A C 1
ATOM 700 O O . GLY A 1 89 ? -12.052 -7.995 62.869 1.00 61.41 89 GLY A O 1
ATOM 701 N N . GLY A 1 90 ? -13.502 -7.132 61.393 1.00 57.03 90 GLY A N 1
ATOM 702 C CA . GLY A 1 90 ? -14.270 -6.339 62.365 1.00 57.03 90 GLY A CA 1
ATOM 703 C C . GLY A 1 90 ? -15.567 -6.984 62.871 1.00 57.03 90 GLY A C 1
ATOM 704 O O . GLY A 1 90 ? -16.184 -6.454 63.789 1.00 57.03 90 GLY A O 1
ATOM 705 N N . GLN A 1 91 ? -16.005 -8.110 62.296 1.00 52.28 91 GLN A N 1
ATOM 706 C CA . GLN A 1 91 ? -17.370 -8.629 62.489 1.00 52.28 91 GLN A CA 1
ATOM 707 C C . GLN A 1 91 ? -17.501 -9.766 63.522 1.00 52.28 91 GLN A C 1
ATOM 709 O O . GLN A 1 91 ? -18.565 -10.372 63.619 1.00 52.28 91 GLN A O 1
ATOM 714 N N . GLN A 1 92 ? -16.448 -10.084 64.283 1.00 49.56 92 GLN A N 1
ATOM 715 C CA . GLN A 1 92 ? -16.416 -11.290 65.128 1.00 49.56 92 GLN A CA 1
ATOM 716 C C . GLN A 1 92 ? -16.799 -11.070 66.606 1.00 49.56 92 GLN A C 1
ATOM 718 O O . GLN A 1 92 ? -16.776 -12.015 67.388 1.00 49.56 92 GLN A O 1
ATOM 723 N N . TYR A 1 93 ? -17.222 -9.860 66.985 1.00 50.66 93 TYR A N 1
ATOM 724 C CA . TYR A 1 93 ? -17.717 -9.545 68.330 1.00 50.66 93 TYR A CA 1
ATOM 725 C C . TYR A 1 93 ? -19.133 -8.968 68.256 1.00 50.66 93 TYR A C 1
ATOM 727 O O . TYR A 1 93 ? -19.284 -7.781 67.988 1.00 50.66 93 TYR A O 1
ATOM 735 N N . ASN A 1 94 ? -20.153 -9.815 68.432 1.00 52.84 94 ASN A N 1
ATOM 736 C CA . ASN A 1 94 ? -21.466 -9.518 69.043 1.00 52.84 94 ASN A CA 1
ATOM 737 C C . ASN A 1 94 ? -22.463 -10.627 68.679 1.00 52.84 94 ASN A C 1
ATOM 739 O O . ASN A 1 94 ? -23.295 -10.485 67.786 1.00 52.84 94 ASN A O 1
ATOM 743 N N . ALA A 1 95 ? -22.361 -11.749 69.379 1.00 54.00 95 ALA A N 1
ATOM 744 C CA . ALA A 1 95 ? -23.435 -12.727 69.466 1.00 54.00 95 ALA A CA 1
ATOM 745 C C . ALA A 1 95 ? -23.471 -13.222 70.910 1.00 54.00 95 ALA A C 1
ATOM 747 O O . ALA A 1 95 ? -23.120 -14.365 71.183 1.00 54.00 95 ALA A O 1
ATOM 748 N N . ASP A 1 96 ? -23.799 -12.324 71.839 1.00 49.41 96 ASP A N 1
ATOM 749 C CA . ASP A 1 96 ? -24.082 -12.720 73.211 1.00 49.41 96 ASP A CA 1
ATOM 750 C C . ASP A 1 96 ? -25.176 -11.833 73.819 1.00 49.41 96 ASP A C 1
ATOM 752 O O . ASP A 1 96 ? -25.108 -10.609 73.719 1.00 49.41 96 ASP A O 1
ATOM 756 N N . ASN A 1 97 ? -26.141 -12.503 74.455 1.00 46.22 97 ASN A N 1
ATOM 757 C CA . ASN A 1 97 ? -27.298 -12.013 75.218 1.00 46.22 97 ASN A CA 1
ATOM 758 C C . ASN A 1 97 ? -28.471 -11.376 74.444 1.00 46.22 97 ASN A C 1
ATOM 760 O O . ASN A 1 97 ? -28.376 -10.262 73.939 1.00 46.22 97 ASN A O 1
ATOM 764 N N . ASP A 1 98 ? -29.629 -12.049 74.447 1.00 43.16 98 ASP A N 1
ATOM 765 C CA . ASP A 1 98 ? -30.636 -11.719 75.470 1.00 43.16 98 ASP A CA 1
ATOM 766 C C . ASP A 1 98 ? -31.679 -12.845 75.629 1.00 43.16 98 ASP A C 1
ATOM 768 O O . ASP A 1 98 ? -32.284 -13.314 74.660 1.00 43.16 98 ASP A O 1
ATOM 772 N N . GLU A 1 99 ? -31.854 -13.300 76.870 1.00 50.53 99 GLU A N 1
ATOM 773 C CA . GLU A 1 99 ? -32.924 -14.198 77.308 1.00 50.53 99 GLU A CA 1
ATOM 774 C C . GLU A 1 99 ? -34.270 -13.465 77.244 1.00 50.53 99 GLU A C 1
ATOM 776 O O . GLU A 1 99 ? -34.444 -12.414 77.854 1.00 50.53 99 GLU A O 1
ATOM 781 N N . VAL A 1 100 ? -35.261 -14.037 76.555 1.00 44.81 100 VAL A N 1
ATOM 782 C CA . VAL A 1 100 ? -36.626 -13.490 76.517 1.00 44.81 100 VAL A CA 1
ATOM 783 C C . VAL A 1 100 ? -37.546 -14.353 77.379 1.00 44.81 100 VAL A C 1
ATOM 785 O O . VAL A 1 100 ? -38.091 -15.358 76.924 1.00 44.81 100 VAL A O 1
ATOM 788 N N . TYR A 1 101 ? -37.729 -13.929 78.630 1.00 47.91 101 TYR A N 1
ATOM 789 C CA . TYR A 1 101 ? -38.994 -14.074 79.350 1.00 47.91 101 TYR A CA 1
ATOM 790 C C . TYR A 1 101 ? -39.825 -12.819 79.048 1.00 47.91 101 TYR A C 1
ATOM 792 O O . TYR A 1 101 ? -39.379 -11.720 79.352 1.00 47.91 101 TYR A O 1
ATOM 800 N N . ASP A 1 102 ? -40.999 -12.950 78.436 1.00 44.31 102 ASP A N 1
ATOM 801 C CA . ASP A 1 102 ? -42.264 -12.791 79.165 1.00 44.31 102 ASP A CA 1
ATOM 802 C C . ASP A 1 102 ? -43.461 -13.002 78.224 1.00 44.31 102 ASP A C 1
ATOM 804 O O . ASP A 1 102 ? -43.477 -12.623 77.051 1.00 44.31 102 ASP A O 1
ATOM 808 N N . ASP A 1 103 ? -44.440 -13.685 78.789 1.00 55.97 103 ASP A N 1
ATOM 809 C CA . ASP A 1 103 ? -45.750 -14.029 78.267 1.00 55.97 103 ASP A CA 1
ATOM 810 C C . ASP A 1 103 ? -46.653 -12.771 78.265 1.00 55.97 103 ASP A C 1
ATOM 812 O O . ASP A 1 103 ? -46.363 -11.785 78.935 1.00 55.97 103 ASP A O 1
ATOM 816 N N . TRP A 1 104 ? -47.771 -12.802 77.529 1.00 48.09 104 TRP A N 1
ATOM 817 C CA . TRP A 1 104 ? -48.822 -11.757 77.488 1.00 48.09 104 TRP A CA 1
ATOM 818 C C . TRP A 1 104 ? -48.746 -10.603 76.444 1.00 48.09 104 TRP A C 1
ATOM 820 O O . TRP A 1 104 ? -49.121 -9.464 76.723 1.00 48.09 104 TRP A O 1
ATOM 830 N N . SER A 1 105 ? -48.427 -10.897 75.171 1.00 53.62 105 SER A N 1
ATOM 831 C CA . SER A 1 105 ? -48.723 -9.994 74.018 1.00 53.62 105 SER A CA 1
ATOM 832 C C . SER A 1 105 ? -49.210 -10.691 72.726 1.00 53.62 105 SER A C 1
ATOM 834 O O . SER A 1 105 ? -49.358 -10.054 71.677 1.00 53.62 105 SER A O 1
ATOM 836 N N . GLY A 1 106 ? -49.501 -11.998 72.772 1.00 56.41 106 GLY A N 1
ATOM 837 C CA . GLY A 1 106 ? -49.599 -12.867 71.586 1.00 56.41 106 GLY A CA 1
ATOM 838 C C . GLY A 1 106 ? -50.580 -12.450 70.475 1.00 56.41 106 GLY A C 1
ATOM 839 O O . GLY A 1 106 ? -50.287 -12.675 69.302 1.00 56.41 106 GLY A O 1
ATOM 840 N N . ALA A 1 107 ? -51.705 -11.800 70.793 1.00 60.91 107 ALA A N 1
ATOM 841 C CA . ALA A 1 107 ? -52.682 -11.375 69.779 1.00 60.91 107 ALA A CA 1
ATOM 842 C C . ALA A 1 107 ? -52.248 -10.105 69.016 1.00 60.91 107 ALA A C 1
ATOM 844 O O . ALA A 1 107 ? -52.397 -10.025 67.794 1.00 60.91 107 ALA A O 1
ATOM 845 N N . GLN A 1 108 ? -51.655 -9.132 69.715 1.00 65.81 108 GLN A N 1
ATOM 846 C CA . GLN A 1 108 ? -51.149 -7.898 69.104 1.00 65.81 108 GLN A CA 1
ATOM 847 C C . GLN A 1 108 ? -49.852 -8.162 68.324 1.00 65.81 108 GLN A C 1
ATOM 849 O O . GLN A 1 108 ? -49.639 -7.593 67.253 1.00 65.81 108 GLN A O 1
ATOM 854 N N . GLU A 1 109 ? -49.022 -9.083 68.821 1.00 69.75 109 GLU A N 1
ATOM 855 C CA . GLU A 1 109 ? -47.806 -9.573 68.169 1.00 69.75 109 GLU A CA 1
ATOM 856 C C . GLU A 1 109 ? -48.120 -10.275 66.836 1.00 69.75 109 GLU A C 1
ATOM 858 O O . GLU A 1 109 ? -47.464 -10.027 65.826 1.00 69.75 109 GLU A O 1
ATOM 863 N N . GLN A 1 110 ? -49.156 -11.125 66.798 1.00 70.00 110 GLN A N 1
ATOM 864 C CA . GLN A 1 110 ? -49.605 -11.795 65.572 1.00 70.00 110 GLN A CA 1
ATOM 865 C C . GLN A 1 110 ? -50.145 -10.804 64.538 1.00 70.00 110 GLN A C 1
ATOM 867 O O . GLN A 1 110 ? -49.780 -10.887 63.367 1.00 70.00 110 GLN A O 1
ATOM 872 N N . HIS A 1 111 ? -50.958 -9.831 64.956 1.00 75.19 111 HIS A N 1
ATOM 873 C CA . HIS A 1 111 ? -51.488 -8.814 64.045 1.00 75.19 111 HIS A CA 1
ATOM 874 C C . HIS A 1 111 ? -50.376 -7.911 63.488 1.00 75.19 111 HIS A C 1
ATOM 876 O O . HIS A 1 111 ? -50.338 -7.618 62.293 1.00 75.19 111 HIS A O 1
ATOM 882 N N . ARG A 1 112 ? -49.399 -7.548 64.326 1.00 78.50 112 ARG A N 1
ATOM 883 C CA . ARG A 1 112 ? -48.195 -6.813 63.919 1.00 78.50 112 ARG A CA 1
ATOM 884 C C . ARG A 1 112 ? -47.311 -7.624 62.964 1.00 78.50 112 ARG A C 1
ATOM 886 O O . ARG A 1 112 ? -46.807 -7.062 61.999 1.00 78.50 112 ARG A O 1
ATOM 893 N N . LYS A 1 113 ? -47.187 -8.940 63.166 1.00 83.25 113 LYS A N 1
ATOM 894 C CA . LYS A 1 113 ? -46.494 -9.852 62.237 1.00 83.25 113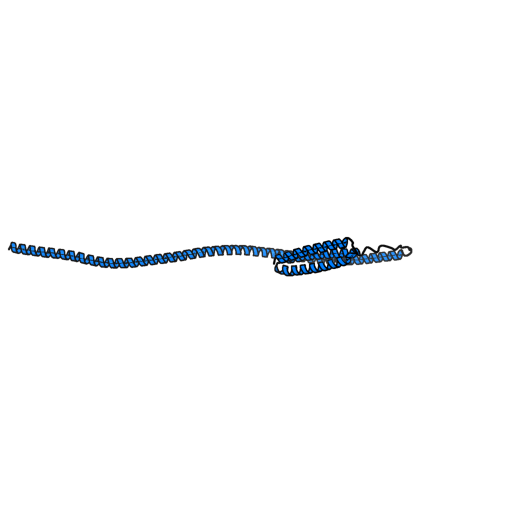 LYS A CA 1
ATOM 895 C C . LYS A 1 113 ? -47.206 -9.972 60.891 1.00 83.25 113 LYS A C 1
ATOM 897 O O . LYS A 1 113 ? -46.531 -10.032 59.871 1.00 83.25 113 LYS A O 1
ATOM 902 N N . LEU A 1 114 ? -48.539 -9.998 60.863 1.00 85.00 114 LEU A N 1
ATOM 903 C CA . LEU A 1 114 ? -49.311 -10.032 59.614 1.00 85.00 114 LEU A CA 1
ATOM 904 C C . LEU A 1 114 ? -49.223 -8.708 58.850 1.00 85.00 114 LEU A C 1
ATOM 906 O O . LEU A 1 114 ? -49.103 -8.724 57.627 1.00 85.00 114 LEU A O 1
ATOM 910 N N . LEU A 1 115 ? -49.228 -7.578 59.560 1.00 86.88 115 LEU A N 1
ATOM 911 C CA . LEU A 1 115 ? -48.984 -6.260 58.974 1.00 86.88 115 LEU A CA 1
ATOM 912 C C . LEU A 1 115 ? -47.573 -6.162 58.388 1.00 86.88 115 LEU A C 1
ATOM 914 O O . LEU A 1 115 ? -47.442 -5.758 57.240 1.00 86.88 115 LEU A O 1
ATOM 918 N N . ASP A 1 116 ? -46.545 -6.616 59.110 1.00 87.88 116 ASP A N 1
ATOM 919 C CA . ASP A 1 116 ? -45.169 -6.666 58.595 1.00 87.88 116 ASP A CA 1
ATOM 920 C C . ASP A 1 116 ? -45.044 -7.616 57.392 1.00 87.88 116 ASP A C 1
ATOM 922 O O . ASP A 1 116 ? -44.409 -7.286 56.395 1.00 87.88 116 ASP A O 1
ATOM 926 N N . ASN A 1 117 ? -45.715 -8.774 57.417 1.00 86.88 117 ASN A N 1
ATOM 927 C CA . ASN A 1 117 ? -45.743 -9.683 56.268 1.00 86.88 117 ASN A CA 1
ATOM 928 C C . ASN A 1 117 ? -46.432 -9.041 55.054 1.00 86.88 117 ASN A C 1
ATOM 930 O O . ASN A 1 117 ? -45.950 -9.166 53.932 1.00 86.88 117 ASN A O 1
ATOM 934 N N . THR A 1 118 ? -47.523 -8.309 55.287 1.00 90.69 118 THR A N 1
ATOM 935 C CA . THR A 1 118 ? -48.264 -7.581 54.249 1.00 90.69 118 THR A CA 1
ATOM 936 C C . THR A 1 118 ? -47.428 -6.438 53.679 1.00 90.69 118 THR A C 1
ATOM 938 O O . THR A 1 118 ? -47.347 -6.289 52.464 1.00 90.69 118 THR A O 1
ATOM 941 N N . GLU A 1 119 ? -46.745 -5.673 54.529 1.00 90.50 119 GLU A N 1
ATOM 942 C CA . GLU A 1 119 ? -45.855 -4.591 54.111 1.00 90.50 119 GLU A CA 1
ATOM 943 C C . GLU A 1 119 ? -44.644 -5.133 53.340 1.00 90.50 119 GLU A C 1
ATOM 945 O O . GLU A 1 119 ? -44.270 -4.599 52.294 1.00 90.50 119 GLU A O 1
ATOM 950 N N . ARG A 1 120 ? -44.052 -6.244 53.794 1.00 89.06 120 ARG A N 1
ATOM 951 C CA . ARG A 1 120 ? -42.976 -6.929 53.066 1.00 89.06 120 ARG A CA 1
ATOM 952 C C . ARG A 1 120 ? -43.458 -7.461 51.724 1.00 89.06 120 ARG A C 1
ATOM 954 O O . ARG A 1 120 ? -42.718 -7.322 50.756 1.00 89.06 120 ARG A O 1
ATOM 961 N N . LEU A 1 121 ? -44.666 -8.019 51.648 1.00 92.56 121 LEU A N 1
ATOM 962 C CA . LEU A 1 121 ? -45.260 -8.504 50.401 1.00 92.56 121 LEU A CA 1
ATOM 963 C C . LEU A 1 121 ? -45.546 -7.361 49.421 1.00 92.56 121 LEU A C 1
ATOM 965 O O . LEU A 1 121 ? -45.312 -7.486 48.222 1.00 92.56 121 LEU A O 1
ATOM 969 N N . GLU A 1 122 ? -46.019 -6.223 49.921 1.00 92.00 122 GLU A N 1
ATOM 970 C CA . GLU A 1 122 ? -46.254 -5.037 49.102 1.00 92.00 122 GLU A CA 1
ATOM 971 C C . GLU A 1 122 ? -44.929 -4.463 48.569 1.00 92.00 122 GLU A C 1
ATOM 973 O O . GLU A 1 122 ? -44.813 -4.144 47.383 1.00 92.00 122 GLU A O 1
ATOM 978 N N . ARG A 1 123 ? -43.891 -4.392 49.414 1.00 91.81 123 ARG A N 1
ATOM 979 C CA . ARG A 1 123 ? -42.542 -3.971 49.004 1.00 91.81 123 ARG A CA 1
ATOM 980 C C . ARG A 1 123 ? -41.925 -4.930 47.989 1.00 91.81 123 ARG A C 1
ATOM 982 O O . ARG A 1 123 ? -41.354 -4.461 47.007 1.00 91.81 123 ARG A O 1
ATOM 989 N N . THR A 1 124 ? -42.044 -6.245 48.180 1.00 92.81 124 THR A N 1
ATOM 990 C CA . THR A 1 124 ? -41.541 -7.224 47.204 1.00 92.81 124 THR A CA 1
ATOM 991 C C . THR A 1 124 ? -42.346 -7.193 45.912 1.00 92.81 124 THR A C 1
ATOM 993 O O . THR A 1 124 ? -41.746 -7.277 44.848 1.00 92.81 124 THR A O 1
ATOM 996 N N . GLY A 1 125 ? -43.663 -6.981 45.966 1.00 93.56 125 GLY A N 1
ATOM 997 C CA . GLY A 1 125 ? -44.500 -6.793 44.780 1.00 93.56 125 GLY A CA 1
ATOM 998 C C . GLY A 1 125 ? -44.091 -5.570 43.954 1.00 93.56 125 GLY A C 1
ATOM 999 O O . GLY A 1 125 ? -43.945 -5.668 42.733 1.00 93.56 125 GLY A O 1
ATOM 1000 N N . ARG A 1 126 ? -43.820 -4.432 44.612 1.00 93.75 126 ARG A N 1
ATOM 1001 C CA . ARG A 1 126 ? -43.275 -3.232 43.951 1.00 93.75 126 ARG A CA 1
ATOM 1002 C C . ARG A 1 126 ? -41.890 -3.491 43.365 1.00 93.75 126 ARG A C 1
ATOM 1004 O O . ARG A 1 126 ? -41.688 -3.245 42.182 1.00 93.75 126 ARG A O 1
ATOM 1011 N N . ALA A 1 127 ? -40.979 -4.067 44.149 1.00 93.25 127 ALA A N 1
ATOM 1012 C CA . ALA A 1 127 ? -39.629 -4.390 43.691 1.00 93.25 127 ALA A CA 1
ATOM 1013 C C . ALA A 1 127 ? -39.627 -5.369 42.504 1.00 93.25 127 ALA A C 1
ATOM 1015 O O . ALA A 1 127 ? -38.794 -5.253 41.611 1.00 93.25 127 ALA A O 1
ATOM 1016 N N . LEU A 1 128 ? -40.570 -6.313 42.464 1.00 94.94 128 LEU A N 1
ATOM 1017 C CA . LEU A 1 128 ? -40.712 -7.270 41.369 1.00 94.94 128 LEU A CA 1
ATOM 1018 C C . LEU A 1 128 ? -41.294 -6.615 40.111 1.00 94.94 128 LEU A C 1
ATOM 1020 O O . LEU A 1 128 ? -40.856 -6.924 39.007 1.00 94.94 128 LEU A O 1
ATOM 1024 N N . THR A 1 129 ? -42.225 -5.673 40.271 1.00 95.00 129 THR A N 1
ATOM 1025 C CA . THR A 1 129 ? -42.768 -4.874 39.159 1.00 95.00 129 THR A CA 1
ATOM 1026 C C . THR A 1 129 ? -41.696 -3.959 38.561 1.00 95.00 129 THR A C 1
ATOM 1028 O O . THR A 1 129 ? -41.538 -3.907 37.341 1.00 95.00 129 THR A O 1
ATO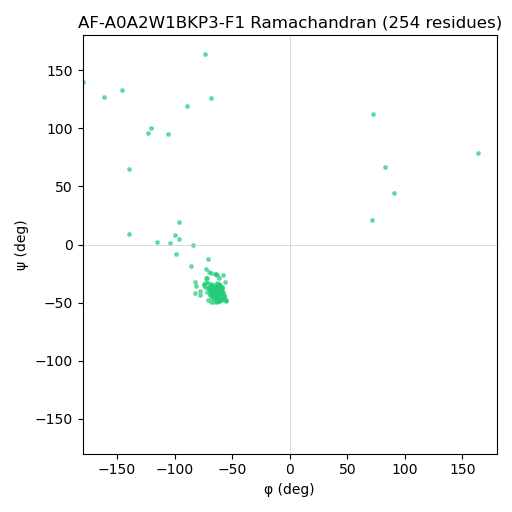M 1031 N N . ASP A 1 130 ? -40.910 -3.299 39.413 1.00 95.31 130 ASP A N 1
ATOM 1032 C CA . ASP A 1 130 ? -39.770 -2.483 38.992 1.00 95.31 130 ASP A CA 1
ATOM 1033 C C . ASP A 1 130 ? -38.687 -3.345 38.335 1.00 95.31 130 ASP A C 1
ATOM 1035 O O . ASP A 1 130 ? -38.184 -3.002 37.267 1.00 95.31 130 ASP A O 1
ATOM 1039 N N . GLY A 1 131 ? -38.380 -4.512 38.908 1.00 95.00 131 GLY A N 1
ATOM 1040 C CA . GLY A 1 131 ? -37.453 -5.477 38.321 1.00 95.00 131 GLY A CA 1
ATOM 1041 C C . GLY A 1 131 ? -37.905 -5.949 36.939 1.00 95.00 131 GLY A C 1
ATOM 1042 O O . GLY A 1 131 ? -37.108 -5.966 36.005 1.00 95.00 131 GLY A O 1
ATOM 1043 N N . TYR A 1 132 ? -39.192 -6.263 36.773 1.00 96.31 132 TYR A N 1
ATOM 1044 C CA . TYR A 1 132 ? -39.764 -6.643 35.480 1.00 96.31 132 TYR A CA 1
ATOM 1045 C C . TYR A 1 132 ? -39.637 -5.521 34.443 1.00 96.31 132 TYR A C 1
ATOM 1047 O O . TYR A 1 132 ? -39.232 -5.767 33.307 1.00 96.31 132 TYR A O 1
ATOM 1055 N N . ARG A 1 133 ? -39.913 -4.275 34.841 1.00 96.31 133 ARG A N 1
ATOM 1056 C CA . ARG A 1 133 ? -39.721 -3.108 33.977 1.00 96.31 133 ARG A CA 1
ATOM 1057 C C . ARG A 1 133 ? -38.263 -2.958 33.540 1.00 96.31 133 ARG A C 1
ATOM 1059 O O . ARG A 1 133 ? -38.005 -2.783 32.352 1.00 96.31 133 ARG A O 1
ATOM 1066 N N . VAL A 1 134 ? -37.321 -3.060 34.474 1.00 95.44 134 VAL A N 1
ATOM 1067 C CA . VAL A 1 134 ? -35.886 -2.967 34.171 1.00 95.44 134 VAL A CA 1
ATOM 1068 C C . VAL A 1 134 ? -35.453 -4.091 33.229 1.00 95.44 134 VAL A C 1
ATOM 1070 O O . VAL A 1 134 ? -34.683 -3.842 32.304 1.00 95.44 134 VAL A O 1
ATOM 1073 N N . VAL A 1 135 ? -35.967 -5.313 33.396 1.00 96.50 135 VAL A N 1
ATOM 1074 C CA . VAL A 1 135 ? -35.674 -6.435 32.487 1.00 96.50 135 VAL A CA 1
ATOM 1075 C C . VAL A 1 135 ? -36.156 -6.147 31.066 1.00 96.50 135 VAL A C 1
ATOM 1077 O O . VAL A 1 135 ? -35.393 -6.373 30.132 1.00 96.50 135 VAL A O 1
ATOM 1080 N N . LEU A 1 136 ? -37.359 -5.592 30.889 1.00 96.38 136 LEU A N 1
ATOM 1081 C CA . LEU A 1 136 ? -37.865 -5.205 29.565 1.00 96.38 136 LEU A CA 1
ATOM 1082 C C . LEU A 1 136 ? -37.012 -4.107 28.915 1.00 96.38 136 LEU A C 1
ATOM 1084 O O . LEU A 1 136 ? -36.675 -4.198 27.735 1.00 96.38 136 LEU A O 1
ATOM 1088 N N . GLU A 1 137 ? -36.622 -3.087 29.682 1.00 95.62 137 GLU A N 1
ATOM 1089 C CA . GLU A 1 137 ? -35.709 -2.043 29.202 1.00 95.62 137 GLU A CA 1
ATOM 1090 C C . GLU A 1 137 ? -34.347 -2.653 28.810 1.00 95.62 137 GLU A C 1
ATOM 1092 O O . GLU A 1 137 ? -33.778 -2.313 27.771 1.00 95.62 137 GLU A O 1
ATOM 1097 N N . THR A 1 138 ? -33.859 -3.629 29.581 1.00 95.88 138 THR A N 1
ATOM 1098 C CA . THR A 1 138 ? -32.602 -4.341 29.301 1.00 95.88 138 THR A CA 1
ATOM 1099 C C . THR A 1 138 ? -32.708 -5.229 28.057 1.00 95.88 138 THR A C 1
ATOM 1101 O O . THR A 1 138 ? -31.767 -5.288 27.267 1.00 95.88 138 THR A O 1
ATOM 1104 N N . GLU A 1 139 ? -33.849 -5.886 27.834 1.00 95.75 139 GLU A N 1
ATOM 1105 C CA . GLU A 1 139 ? -34.131 -6.667 26.624 1.00 95.75 139 GLU A CA 1
ATOM 1106 C C . GLU A 1 139 ? -34.135 -5.768 25.384 1.00 95.75 139 GLU A C 1
ATOM 1108 O O . GLU A 1 139 ? -33.494 -6.087 24.379 1.00 95.75 139 GLU A O 1
ATOM 1113 N N . GLN A 1 140 ? -34.788 -4.607 25.469 1.00 96.00 140 GLN A N 1
ATOM 1114 C CA . GLN A 1 140 ? -34.834 -3.640 24.378 1.00 96.00 140 GLN A CA 1
ATOM 1115 C C . GLN A 1 140 ? -33.436 -3.103 24.033 1.00 96.00 140 GLN A C 1
ATOM 1117 O O . GLN A 1 140 ? -33.080 -3.015 22.854 1.00 96.00 140 GLN A O 1
ATOM 1122 N N . ILE A 1 141 ? -32.620 -2.787 25.044 1.00 95.69 141 ILE A N 1
ATOM 1123 C CA . ILE A 1 141 ? -31.220 -2.388 24.845 1.00 95.69 141 ILE A CA 1
ATOM 1124 C C . ILE A 1 141 ? -30.426 -3.541 24.223 1.00 95.69 141 ILE A C 1
ATOM 1126 O O . ILE A 1 141 ? -29.686 -3.325 23.265 1.00 95.69 141 ILE A O 1
ATOM 1130 N N . GLY A 1 142 ? -30.608 -4.771 24.708 1.00 96.06 142 GLY A N 1
ATOM 1131 C CA . GLY A 1 142 ? -29.970 -5.964 24.151 1.00 96.06 142 GLY A CA 1
ATOM 1132 C C . GLY A 1 142 ? -30.295 -6.163 22.669 1.00 96.06 142 GLY A C 1
ATOM 1133 O O . GLY A 1 142 ? -29.392 -6.403 21.865 1.00 96.06 142 GLY A O 1
ATOM 1134 N N . ALA A 1 143 ? -31.558 -5.983 22.279 1.00 96.25 143 ALA A N 1
ATOM 1135 C CA . ALA A 1 143 ? -31.987 -6.045 20.885 1.00 96.25 143 ALA A CA 1
ATOM 1136 C C . ALA A 1 143 ? -31.322 -4.954 20.024 1.00 96.25 143 ALA A C 1
ATOM 1138 O O . ALA A 1 143 ? -30.830 -5.247 18.931 1.00 96.25 143 ALA A O 1
ATOM 1139 N N . ALA A 1 144 ? -31.239 -3.720 20.530 1.00 96.25 144 ALA A N 1
ATOM 1140 C CA . ALA A 1 144 ? -30.562 -2.621 19.842 1.00 96.25 144 ALA A CA 1
ATOM 1141 C C . ALA A 1 144 ? -29.052 -2.880 19.675 1.00 96.25 144 ALA A C 1
ATOM 1143 O O . ALA A 1 144 ? -28.503 -2.665 18.594 1.00 96.25 144 ALA A O 1
ATOM 1144 N N . VAL A 1 145 ? -28.387 -3.408 20.708 1.00 96.50 145 VAL A N 1
ATOM 1145 C CA . VAL A 1 145 ? -26.964 -3.782 20.654 1.00 96.50 145 VAL A CA 1
ATOM 1146 C C . VAL A 1 145 ? -26.732 -4.901 19.638 1.00 96.50 145 VAL A C 1
ATOM 1148 O O . VAL A 1 145 ? -25.798 -4.822 18.845 1.00 96.50 145 VAL A O 1
ATOM 1151 N N . LEU A 1 146 ? -27.588 -5.926 19.596 1.00 97.00 146 LEU A N 1
ATOM 1152 C CA . LEU A 1 146 ? -27.483 -6.997 18.599 1.00 97.00 146 LEU A CA 1
ATOM 1153 C C . LEU A 1 146 ? -27.655 -6.473 17.168 1.00 97.00 146 LEU A C 1
ATOM 1155 O O . LEU A 1 146 ? -26.943 -6.917 16.262 1.00 97.00 146 LEU A O 1
ATOM 1159 N N . GLN A 1 147 ? -28.563 -5.519 16.958 1.00 97.12 147 GLN A N 1
ATOM 1160 C CA . GLN A 1 147 ? -28.731 -4.859 15.668 1.00 97.12 147 GLN A CA 1
ATOM 1161 C C . GLN A 1 147 ? -27.474 -4.071 15.271 1.00 97.12 147 GLN A C 1
ATOM 1163 O O . GLN A 1 147 ? -27.003 -4.223 14.141 1.00 97.12 147 GLN A O 1
ATOM 1168 N N . ASP A 1 148 ? -26.901 -3.286 16.187 1.00 97.19 148 ASP A N 1
ATOM 1169 C CA . ASP A 1 148 ? -25.675 -2.519 15.935 1.00 97.19 148 ASP A CA 1
ATOM 1170 C C . ASP A 1 148 ? -24.479 -3.433 15.637 1.00 97.19 148 ASP A C 1
ATOM 1172 O O . ASP A 1 148 ? -23.777 -3.249 14.643 1.00 97.19 148 ASP A O 1
ATOM 1176 N N . LEU A 1 149 ? -24.307 -4.510 16.409 1.00 96.25 149 LEU A N 1
ATOM 1177 C CA . LEU A 1 149 ? -23.277 -5.519 16.157 1.00 96.25 149 LEU A CA 1
ATOM 1178 C C . LEU A 1 149 ? -23.431 -6.166 14.775 1.00 96.25 149 LEU A C 1
ATOM 1180 O O . LEU A 1 149 ? -22.433 -6.437 14.099 1.00 96.25 149 LEU A O 1
ATOM 1184 N N . ASN A 1 150 ? -24.665 -6.399 14.322 1.00 96.19 150 ASN A N 1
ATOM 1185 C CA . ASN A 1 150 ? -24.915 -6.951 12.994 1.00 96.19 150 ASN A CA 1
ATOM 1186 C C . ASN A 1 150 ? -24.550 -5.945 11.884 1.00 96.19 150 ASN A C 1
ATOM 1188 O O . ASN A 1 150 ? -23.852 -6.299 10.929 1.00 96.19 150 ASN A O 1
ATOM 1192 N N . LEU A 1 151 ? -24.925 -4.671 12.043 1.00 96.56 151 LEU A N 1
ATOM 1193 C CA . LEU A 1 151 ? -24.539 -3.587 11.129 1.00 96.56 151 LEU A CA 1
ATOM 1194 C C . LEU A 1 151 ? -23.018 -3.385 11.087 1.00 96.56 151 LEU A C 1
ATOM 1196 O O . LEU A 1 151 ? -22.417 -3.226 10.016 1.00 96.56 151 LEU A O 1
ATOM 1200 N N . GLN A 1 152 ? -22.364 -3.438 12.245 1.00 95.81 152 GLN A N 1
ATOM 1201 C CA . GLN A 1 152 ? -20.918 -3.328 12.362 1.00 95.81 152 GLN A CA 1
ATOM 1202 C C . GLN A 1 152 ? -20.222 -4.513 11.682 1.00 95.81 152 GLN A C 1
ATOM 1204 O O . GLN A 1 152 ? -19.280 -4.314 10.910 1.00 95.81 152 GLN A O 1
ATOM 1209 N N . ARG A 1 153 ? -20.715 -5.742 11.882 1.00 96.50 153 ARG A N 1
ATOM 1210 C CA . ARG A 1 153 ? -20.216 -6.938 11.187 1.00 96.50 153 ARG A CA 1
ATOM 1211 C C . ARG A 1 153 ? -20.306 -6.780 9.674 1.00 96.50 153 ARG A C 1
ATOM 1213 O O . ARG A 1 153 ? -19.339 -7.087 8.976 1.00 96.50 153 ARG A O 1
ATOM 1220 N N . GLU A 1 154 ? -21.425 -6.284 9.161 1.00 95.50 154 GLU A N 1
ATOM 1221 C CA . GLU A 1 154 ? -21.605 -6.047 7.730 1.00 95.50 154 GLU A CA 1
ATOM 1222 C C . GLU A 1 154 ? -20.630 -4.976 7.206 1.00 95.50 154 GLU A C 1
ATOM 1224 O O . GLU A 1 154 ? -19.992 -5.146 6.163 1.00 95.50 154 GLU A O 1
ATOM 1229 N N . THR A 1 155 ? -20.429 -3.901 7.970 1.00 94.12 155 THR A N 1
ATOM 1230 C CA . THR A 1 155 ? -19.463 -2.837 7.654 1.00 94.12 155 THR A CA 1
ATOM 1231 C C . THR A 1 155 ? -18.029 -3.370 7.602 1.00 94.12 155 THR A C 1
ATOM 1233 O O . THR A 1 155 ? -17.291 -3.080 6.656 1.00 94.12 155 THR A O 1
ATOM 1236 N N . ILE A 1 156 ? -17.647 -4.221 8.559 1.00 94.25 156 ILE A N 1
ATOM 1237 C CA . ILE A 1 156 ? -16.342 -4.895 8.585 1.00 94.25 156 ILE A CA 1
ATOM 1238 C C . ILE A 1 156 ? -16.196 -5.857 7.399 1.00 94.25 156 ILE A C 1
ATOM 1240 O O . ILE A 1 156 ? -15.128 -5.954 6.794 1.00 94.25 156 ILE A O 1
ATOM 1244 N N . GLN A 1 157 ? -17.252 -6.573 7.017 1.00 94.19 157 GLN A N 1
ATOM 1245 C CA . GLN A 1 157 ? -17.207 -7.450 5.845 1.00 94.19 157 GLN A CA 1
ATOM 1246 C C . GLN A 1 157 ? -17.014 -6.655 4.547 1.00 94.19 157 GLN A C 1
ATOM 1248 O O . GLN A 1 157 ? -16.163 -7.015 3.724 1.00 94.19 157 GLN A O 1
ATOM 1253 N N . ARG A 1 158 ? -17.729 -5.536 4.380 1.00 93.38 158 ARG A N 1
ATOM 1254 C CA . ARG A 1 158 ? -17.549 -4.632 3.234 1.00 93.38 158 ARG A CA 1
ATOM 1255 C C . ARG A 1 158 ? -16.139 -4.044 3.193 1.00 93.38 158 ARG A C 1
ATOM 1257 O O . ARG A 1 158 ? -15.518 -4.028 2.126 1.00 93.38 158 ARG A O 1
ATOM 1264 N N . SER A 1 159 ? -15.604 -3.596 4.331 1.00 91.50 159 SER A N 1
ATOM 1265 C CA . SER A 1 159 ? -14.249 -3.035 4.400 1.00 91.50 159 SER A CA 1
ATOM 1266 C C . SER A 1 159 ? -13.186 -4.082 4.053 1.00 91.50 159 SER A C 1
ATOM 1268 O O . SER A 1 159 ? -12.321 -3.809 3.222 1.00 91.50 159 SER A O 1
ATOM 1270 N N . ARG A 1 160 ? -13.311 -5.320 4.551 1.00 94.00 160 ARG A N 1
ATOM 1271 C CA . ARG A 1 160 ? -12.440 -6.447 4.166 1.00 94.00 160 ARG A CA 1
ATOM 1272 C C . ARG A 1 160 ? -12.469 -6.721 2.661 1.00 94.00 160 ARG A C 1
ATOM 1274 O O . ARG A 1 160 ? -11.422 -6.955 2.058 1.00 94.00 160 ARG A O 1
ATOM 1281 N N . GLY A 1 161 ? -13.642 -6.644 2.029 1.00 91.94 161 GLY A N 1
ATOM 1282 C CA . GLY A 1 161 ? -13.771 -6.764 0.573 1.00 91.94 161 GLY A CA 1
ATOM 1283 C C . GLY A 1 161 ? -13.013 -5.669 -0.187 1.00 91.94 161 GLY A C 1
ATOM 1284 O O . GLY A 1 161 ? -12.345 -5.957 -1.185 1.00 91.94 161 GLY A O 1
ATOM 1285 N N . ARG A 1 162 ? -13.065 -4.424 0.308 1.00 92.44 162 ARG A N 1
ATOM 1286 C CA . ARG A 1 162 ? -12.307 -3.289 -0.245 1.00 92.44 162 ARG A CA 1
ATOM 1287 C C . ARG A 1 162 ? -10.801 -3.481 -0.081 1.00 92.44 162 ARG A C 1
ATOM 1289 O O . ARG A 1 162 ? -10.083 -3.310 -1.060 1.00 92.44 162 ARG A O 1
ATOM 1296 N N . VAL A 1 163 ? -10.338 -3.910 1.095 1.00 93.88 163 VAL A N 1
ATOM 1297 C CA . VAL A 1 163 ? -8.915 -4.203 1.352 1.00 93.88 163 VAL A CA 1
ATOM 1298 C C . VAL A 1 163 ? -8.407 -5.292 0.407 1.00 93.88 163 VAL A C 1
ATOM 1300 O O . VAL A 1 163 ? -7.400 -5.098 -0.262 1.00 93.88 163 VAL A O 1
ATOM 1303 N N . LYS A 1 164 ? -9.155 -6.389 0.230 1.00 93.38 164 LYS A N 1
ATOM 1304 C CA . LYS A 1 164 ? -8.766 -7.464 -0.698 1.00 93.38 164 LYS A CA 1
ATOM 1305 C C . LYS A 1 164 ? -8.689 -6.997 -2.156 1.00 93.38 164 LYS A C 1
ATOM 1307 O O . LYS A 1 164 ? -7.858 -7.488 -2.918 1.00 93.38 164 LYS A O 1
ATOM 1312 N N . ARG A 1 165 ? -9.561 -6.073 -2.579 1.00 92.00 165 ARG A N 1
ATOM 1313 C CA . ARG A 1 165 ? -9.463 -5.440 -3.907 1.00 92.00 165 ARG A CA 1
ATOM 1314 C C . ARG A 1 165 ? -8.221 -4.557 -4.000 1.00 92.00 165 ARG A C 1
ATOM 1316 O O . ARG A 1 165 ? -7.482 -4.699 -4.965 1.00 92.00 165 ARG A O 1
ATOM 1323 N N . LEU A 1 166 ? -7.970 -3.732 -2.987 1.00 93.50 166 LEU A N 1
ATOM 1324 C CA . LEU A 1 166 ? -6.800 -2.861 -2.922 1.00 93.50 166 LEU A CA 1
ATOM 1325 C C . LEU A 1 166 ? -5.495 -3.661 -2.995 1.00 93.50 166 LEU A C 1
ATOM 1327 O O . LEU A 1 166 ? -4.617 -3.309 -3.769 1.00 93.50 166 LEU A O 1
ATOM 1331 N N . GLU A 1 167 ? -5.390 -4.777 -2.273 1.00 94.38 167 GLU A N 1
ATOM 1332 C CA . GLU A 1 167 ? -4.217 -5.652 -2.346 1.00 94.38 167 GLU A CA 1
ATOM 1333 C C . GLU A 1 167 ? -3.999 -6.243 -3.744 1.00 94.38 167 GLU A C 1
ATOM 1335 O O . GLU A 1 167 ? -2.861 -6.384 -4.183 1.00 94.38 167 GLU A O 1
ATOM 1340 N N . ARG A 1 168 ? -5.069 -6.621 -4.457 1.00 94.69 168 ARG A N 1
ATOM 1341 C CA . ARG A 1 168 ? -4.948 -7.113 -5.840 1.00 94.69 168 ARG A CA 1
ATOM 1342 C C . ARG A 1 168 ? -4.475 -6.009 -6.775 1.00 94.69 168 ARG A C 1
ATOM 1344 O O . ARG A 1 168 ? -3.575 -6.254 -7.568 1.00 94.69 168 ARG A O 1
ATOM 1351 N N . THR A 1 169 ? -5.047 -4.812 -6.657 1.00 94.88 169 THR A N 1
ATOM 1352 C CA . THR A 1 169 ? -4.611 -3.645 -7.431 1.00 94.88 169 THR A CA 1
ATOM 1353 C C . THR A 1 169 ? -3.162 -3.284 -7.111 1.00 94.88 169 THR A C 1
ATOM 1355 O O . THR A 1 169 ? -2.400 -3.006 -8.026 1.00 94.88 169 THR A O 1
ATOM 1358 N N . GLY A 1 170 ? -2.757 -3.357 -5.840 1.00 95.56 170 GLY A N 1
ATOM 1359 C CA . GLY A 1 170 ? -1.378 -3.138 -5.412 1.00 95.56 170 GLY A CA 1
ATOM 1360 C C . GLY A 1 170 ? -0.410 -4.136 -6.045 1.00 95.56 170 GLY A C 1
ATOM 1361 O O . GLY A 1 170 ? 0.585 -3.719 -6.621 1.00 95.56 170 GLY A O 1
ATOM 1362 N N . ARG A 1 171 ? -0.735 -5.439 -6.027 1.00 95.31 171 ARG A N 1
ATOM 1363 C CA . ARG A 1 171 ? 0.073 -6.468 -6.710 1.00 95.31 171 ARG A CA 1
ATOM 1364 C C . ARG A 1 171 ? 0.168 -6.214 -8.217 1.00 95.31 171 ARG A C 1
ATOM 1366 O O . ARG A 1 171 ? 1.270 -6.179 -8.746 1.00 95.31 171 ARG A O 1
ATOM 1373 N N . ALA A 1 172 ? -0.960 -5.947 -8.878 1.00 94.12 172 ALA A N 1
ATOM 1374 C CA . ALA A 1 172 ? -0.982 -5.650 -10.311 1.00 94.12 172 ALA A CA 1
ATOM 1375 C C . ALA A 1 172 ? -0.167 -4.393 -10.669 1.00 94.12 172 ALA A C 1
ATOM 1377 O O . ALA A 1 172 ? 0.446 -4.342 -11.730 1.00 94.12 172 ALA A O 1
ATOM 1378 N N . LEU A 1 173 ? -0.138 -3.389 -9.787 1.00 95.31 173 LEU A N 1
ATOM 1379 C CA . LEU A 1 173 ? 0.666 -2.183 -9.971 1.00 95.31 173 LEU A CA 1
ATOM 1380 C C . LEU A 1 173 ? 2.160 -2.467 -9.796 1.00 95.31 173 LEU A C 1
ATOM 1382 O O . LEU A 1 173 ? 2.954 -1.980 -10.593 1.00 95.31 173 LEU A O 1
ATOM 1386 N N . THR A 1 174 ? 2.546 -3.282 -8.812 1.00 95.50 174 THR A N 1
ATOM 1387 C CA . THR A 1 174 ? 3.934 -3.745 -8.651 1.00 95.50 174 THR A CA 1
ATOM 1388 C C . THR A 1 174 ? 4.403 -4.540 -9.869 1.00 95.50 174 THR A C 1
ATOM 1390 O O . THR A 1 174 ? 5.502 -4.303 -10.372 1.00 95.50 174 THR A O 1
ATOM 1393 N N . ASP A 1 175 ? 3.560 -5.437 -10.384 1.00 95.69 175 ASP A N 1
ATOM 1394 C CA . ASP A 1 175 ? 3.856 -6.205 -11.595 1.00 95.69 175 ASP A CA 1
ATOM 1395 C C . ASP A 1 175 ? 3.960 -5.282 -12.819 1.00 95.69 175 ASP A C 1
ATOM 1397 O O . ASP A 1 175 ? 4.915 -5.372 -13.589 1.00 95.69 175 ASP A O 1
ATOM 1401 N N . GLY A 1 176 ? 3.029 -4.334 -12.967 1.00 95.62 176 GLY A N 1
ATOM 1402 C CA . GLY A 1 176 ? 3.067 -3.326 -14.026 1.00 95.62 176 GLY A CA 1
ATOM 1403 C C . GLY A 1 176 ? 4.325 -2.459 -13.968 1.00 95.62 176 GLY A C 1
ATOM 1404 O O . GLY A 1 176 ? 4.952 -2.223 -14.996 1.00 95.62 176 GLY A O 1
ATOM 1405 N N . TYR A 1 177 ? 4.745 -2.042 -12.772 1.00 95.31 177 TYR A N 1
ATOM 1406 C CA . TYR A 1 177 ? 5.985 -1.293 -12.571 1.00 95.31 177 TYR A CA 1
ATOM 1407 C C . TYR A 1 177 ? 7.211 -2.095 -13.020 1.00 95.31 177 TYR A C 1
ATOM 1409 O O . TYR A 1 177 ? 8.062 -1.569 -13.735 1.00 95.31 177 TYR A O 1
ATOM 1417 N N . ARG A 1 178 ? 7.277 -3.388 -12.679 1.00 96.69 178 ARG A N 1
ATOM 1418 C CA . ARG A 1 178 ? 8.344 -4.276 -13.153 1.00 96.69 178 ARG A CA 1
ATOM 1419 C C . ARG A 1 178 ? 8.371 -4.377 -14.680 1.00 96.69 178 ARG A C 1
ATOM 1421 O O . ARG A 1 178 ? 9.438 -4.243 -15.269 1.00 96.69 178 ARG A O 1
ATOM 1428 N N . VAL A 1 179 ? 7.218 -4.576 -15.316 1.00 96.75 179 VAL A N 1
ATOM 1429 C CA . VAL A 1 179 ? 7.122 -4.652 -16.785 1.00 96.75 179 VAL A CA 1
ATOM 1430 C C . VAL A 1 179 ? 7.559 -3.338 -17.436 1.00 96.75 179 VAL A C 1
ATOM 1432 O O . VAL A 1 179 ? 8.238 -3.359 -18.460 1.00 96.75 179 VAL A O 1
ATOM 1435 N N . VAL A 1 180 ? 7.218 -2.189 -16.844 1.00 96.38 180 VAL A N 1
ATOM 1436 C CA . VAL A 1 180 ? 7.675 -0.877 -17.326 1.00 96.38 180 VAL A CA 1
ATOM 1437 C C . VAL A 1 180 ? 9.193 -0.750 -17.226 1.00 96.38 180 VAL A C 1
ATOM 1439 O O . VAL A 1 180 ? 9.804 -0.313 -18.193 1.00 96.38 180 VAL A O 1
ATOM 1442 N N . LEU A 1 181 ? 9.812 -1.185 -16.124 1.00 96.56 181 LEU A N 1
ATOM 1443 C CA . LEU A 1 181 ? 11.275 -1.193 -15.997 1.00 96.56 181 LEU A CA 1
ATOM 1444 C C . LEU A 1 181 ? 11.943 -2.102 -17.039 1.00 96.56 181 LEU A C 1
ATOM 1446 O O . LEU A 1 181 ? 12.931 -1.713 -17.656 1.00 96.56 181 LEU A O 1
ATOM 1450 N N . GLU A 1 182 ? 11.399 -3.298 -17.272 1.00 96.19 182 GLU A N 1
ATOM 1451 C CA . GLU A 1 182 ? 11.882 -4.199 -18.329 1.00 96.19 182 GLU A CA 1
ATOM 1452 C C . GLU A 1 182 ? 11.721 -3.547 -19.718 1.00 96.19 182 GLU A C 1
ATOM 1454 O O . GLU A 1 182 ? 12.629 -3.600 -20.548 1.00 96.19 182 GLU A O 1
ATOM 1459 N N . THR A 1 183 ? 10.608 -2.845 -19.951 1.00 96.31 183 THR A N 1
ATOM 1460 C CA . THR A 1 183 ? 10.350 -2.102 -21.196 1.00 96.31 183 THR A CA 1
ATOM 1461 C C . THR A 1 183 ? 11.304 -0.919 -21.368 1.00 96.31 183 THR A C 1
ATOM 1463 O O . THR A 1 183 ? 11.761 -0.663 -22.479 1.00 96.31 183 THR A O 1
ATOM 1466 N N . GLU A 1 184 ? 11.644 -0.211 -20.291 1.00 96.12 184 GLU A N 1
ATOM 1467 C CA . GLU A 1 184 ? 12.621 0.880 -20.296 1.00 96.12 184 GLU A CA 1
ATOM 1468 C C . GLU A 1 184 ? 14.015 0.365 -20.665 1.00 96.12 184 GLU A C 1
ATOM 1470 O O . GLU A 1 184 ? 14.676 0.944 -21.527 1.00 96.12 184 GLU A O 1
ATOM 1475 N N . GLN A 1 185 ? 14.437 -0.762 -20.086 1.00 96.44 185 GLN A N 1
ATOM 1476 C CA . GLN A 1 185 ? 15.713 -1.400 -20.418 1.00 96.44 185 GLN A CA 1
ATOM 1477 C C . GLN A 1 185 ? 15.773 -1.829 -21.887 1.00 96.44 185 GLN A C 1
ATOM 1479 O O . GLN A 1 185 ? 16.764 -1.561 -22.570 1.00 96.44 185 GLN A O 1
ATOM 1484 N N . ILE A 1 186 ? 14.704 -2.449 -22.400 1.00 96.19 186 ILE A N 1
ATOM 1485 C CA . ILE A 1 186 ? 14.600 -2.804 -23.822 1.00 96.19 186 ILE A CA 1
ATOM 1486 C C . ILE A 1 186 ? 14.640 -1.538 -24.684 1.00 96.19 186 ILE A C 1
ATOM 1488 O O . ILE A 1 186 ? 15.371 -1.491 -25.671 1.00 96.19 186 ILE A O 1
ATOM 1492 N N . GLY A 1 187 ? 13.907 -0.491 -24.302 1.00 96.12 187 GLY A N 1
ATOM 1493 C CA . GLY A 1 187 ? 13.907 0.796 -24.994 1.00 96.12 187 GLY A CA 1
ATOM 1494 C C . GLY A 1 187 ? 15.300 1.425 -25.059 1.00 96.12 187 GLY A C 1
ATOM 1495 O O . GLY A 1 187 ? 15.717 1.880 -26.124 1.00 96.12 187 GLY A O 1
ATOM 1496 N N . ALA A 1 188 ? 16.056 1.385 -23.961 1.00 96.62 188 ALA A N 1
ATOM 1497 C CA . ALA A 1 188 ? 17.437 1.855 -23.915 1.00 96.62 188 ALA A CA 1
ATOM 1498 C C . ALA A 1 188 ? 18.350 1.051 -24.858 1.00 96.62 188 ALA A C 1
ATOM 1500 O O . ALA A 1 188 ? 19.127 1.643 -25.610 1.00 96.62 188 ALA A O 1
ATOM 1501 N N . ALA A 1 189 ? 18.214 -0.278 -24.880 1.00 96.31 189 ALA A N 1
ATOM 1502 C CA . ALA A 1 189 ? 18.966 -1.140 -25.791 1.00 96.31 189 ALA A CA 1
ATOM 1503 C C . ALA A 1 189 ? 18.627 -0.860 -27.267 1.00 96.31 189 ALA A C 1
ATOM 1505 O O . ALA A 1 189 ? 19.527 -0.756 -28.101 1.00 96.31 189 ALA A O 1
ATOM 1506 N N . VAL A 1 190 ? 17.345 -0.664 -27.592 1.00 96.56 190 VAL A N 1
ATOM 1507 C CA . VAL A 1 190 ? 16.902 -0.299 -28.947 1.00 96.56 190 VAL A CA 1
ATOM 1508 C C . VAL A 1 190 ? 17.461 1.064 -29.356 1.00 96.56 190 VAL A C 1
ATOM 1510 O O . VAL A 1 190 ? 17.950 1.210 -30.472 1.00 96.56 190 VAL A O 1
ATOM 1513 N N . LEU A 1 191 ? 17.448 2.064 -28.471 1.00 96.88 191 LEU A N 1
ATOM 1514 C CA . LEU A 1 191 ? 18.036 3.378 -28.756 1.00 96.88 191 LEU A CA 1
ATOM 1515 C C . LEU A 1 191 ? 19.546 3.291 -29.009 1.00 96.88 191 LEU A C 1
ATOM 1517 O O . LEU A 1 191 ? 20.057 3.964 -29.908 1.00 96.88 191 LEU A O 1
ATOM 1521 N N . GLN A 1 192 ? 20.255 2.455 -28.248 1.00 97.12 192 GLN A N 1
ATOM 1522 C CA . GLN A 1 192 ? 21.673 2.193 -28.472 1.00 97.12 192 GLN A CA 1
ATOM 1523 C C . GLN A 1 192 ? 21.908 1.553 -29.847 1.00 97.12 192 GLN A C 1
ATOM 1525 O O . GLN A 1 192 ? 22.771 2.023 -30.592 1.00 97.12 192 GLN A O 1
ATOM 1530 N N . ASP A 1 193 ? 21.124 0.536 -30.209 1.00 97.12 193 ASP A N 1
ATOM 1531 C CA . ASP A 1 193 ? 21.234 -0.137 -31.506 1.00 97.12 193 ASP A CA 1
ATOM 1532 C C . ASP A 1 193 ? 20.918 0.812 -32.670 1.00 97.12 193 ASP A C 1
ATOM 1534 O O . ASP A 1 193 ? 21.682 0.903 -33.628 1.00 97.12 193 ASP A O 1
ATOM 1538 N N . LEU A 1 194 ? 19.869 1.631 -32.554 1.00 96.31 194 LEU A N 1
ATOM 1539 C CA . LEU A 1 194 ? 19.549 2.662 -33.546 1.00 96.31 194 LEU A CA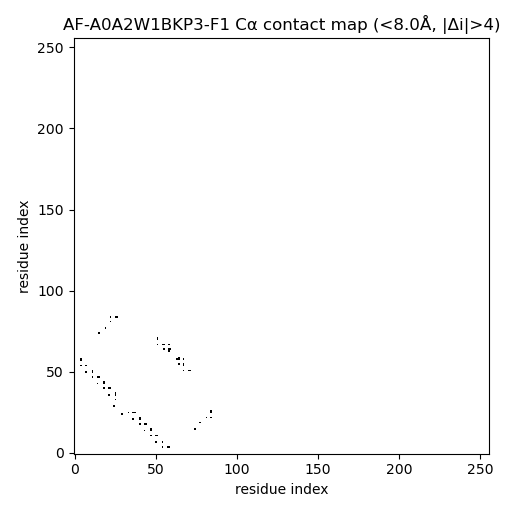 1
ATOM 1540 C C . LEU A 1 194 ? 20.691 3.672 -33.725 1.00 96.31 194 LEU A C 1
ATOM 1542 O O . LEU A 1 194 ? 20.951 4.122 -34.845 1.00 96.31 194 LEU A O 1
ATOM 1546 N N . ASN A 1 195 ? 21.400 4.023 -32.650 1.00 95.88 195 ASN A N 1
ATOM 1547 C CA . ASN A 1 195 ? 22.557 4.910 -32.736 1.00 95.88 195 ASN A CA 1
ATOM 1548 C C . ASN A 1 195 ? 23.738 4.238 -33.463 1.00 95.88 195 ASN A C 1
ATOM 1550 O O . ASN A 1 195 ? 24.348 4.844 -34.347 1.00 95.88 195 ASN A O 1
ATOM 1554 N N . LEU A 1 196 ? 24.009 2.960 -33.172 1.00 96.44 196 LEU A N 1
ATOM 1555 C CA . LEU A 1 196 ? 25.023 2.164 -33.878 1.00 96.44 196 LEU A CA 1
ATOM 1556 C C . LEU A 1 196 ? 24.680 1.978 -35.363 1.00 96.44 196 LEU A C 1
ATOM 1558 O O . LEU A 1 196 ? 25.542 2.118 -36.239 1.00 96.44 196 LEU A O 1
ATOM 1562 N N . GLN A 1 197 ? 23.410 1.713 -35.675 1.00 96.56 197 GLN A N 1
ATOM 1563 C CA . GLN A 1 197 ? 22.918 1.629 -37.047 1.00 96.56 197 GLN A CA 1
ATOM 1564 C C . GLN A 1 197 ? 23.102 2.962 -37.779 1.00 96.56 197 GLN A C 1
ATOM 1566 O O . GLN A 1 197 ? 23.616 2.982 -38.901 1.00 96.56 197 GLN A O 1
ATOM 1571 N N . ARG A 1 198 ? 22.761 4.092 -37.144 1.00 97.19 198 ARG A N 1
ATOM 1572 C CA . ARG A 1 198 ? 22.987 5.432 -37.708 1.00 97.19 198 ARG A CA 1
ATOM 1573 C C . ARG A 1 198 ? 24.460 5.657 -38.038 1.00 97.19 198 ARG A C 1
ATOM 1575 O O . ARG A 1 198 ? 24.769 6.135 -39.130 1.00 97.19 198 ARG A O 1
ATOM 1582 N N . GLU A 1 199 ? 25.360 5.299 -37.130 1.00 96.06 199 GLU A N 1
ATOM 1583 C CA . GLU A 1 199 ? 26.802 5.431 -37.337 1.00 96.06 199 GLU A CA 1
ATOM 1584 C C . GLU A 1 199 ? 27.288 4.545 -38.499 1.00 96.06 199 GLU A C 1
ATOM 1586 O O . GLU A 1 199 ? 28.053 4.986 -39.359 1.00 96.06 199 GLU A O 1
ATOM 1591 N N . THR A 1 200 ? 26.783 3.313 -38.594 1.00 95.06 200 THR A N 1
ATOM 1592 C CA . THR A 1 200 ? 27.099 2.376 -39.685 1.00 95.06 200 THR A CA 1
ATOM 1593 C C . THR A 1 200 ? 26.627 2.900 -41.043 1.00 95.06 200 THR A C 1
ATOM 1595 O O . THR A 1 200 ? 27.371 2.842 -42.029 1.00 95.06 200 THR A O 1
ATOM 1598 N N . ILE A 1 201 ? 25.426 3.481 -41.102 1.00 94.88 201 ILE A N 1
ATOM 1599 C CA . ILE A 1 201 ? 24.900 4.137 -42.306 1.00 94.88 201 ILE A CA 1
ATOM 1600 C C . ILE A 1 201 ? 25.757 5.351 -42.669 1.00 94.88 201 ILE A C 1
ATOM 1602 O O . ILE A 1 201 ? 26.076 5.542 -43.841 1.00 94.88 201 ILE A O 1
ATOM 1606 N N . GLN A 1 202 ? 26.167 6.163 -41.692 1.00 95.12 202 GLN A N 1
ATOM 1607 C CA . GLN A 1 202 ? 27.040 7.314 -41.933 1.00 95.12 202 GLN A CA 1
ATOM 1608 C C . GLN A 1 202 ? 28.405 6.891 -42.483 1.00 95.12 202 GLN A C 1
ATOM 1610 O O . GLN A 1 202 ? 28.848 7.455 -43.484 1.00 95.12 202 GLN A O 1
ATOM 1615 N N . ARG A 1 203 ? 29.036 5.858 -41.910 1.00 93.94 203 ARG A N 1
ATOM 1616 C CA . ARG A 1 203 ? 30.290 5.288 -42.431 1.00 93.94 203 ARG A CA 1
ATOM 1617 C C . ARG A 1 203 ? 30.125 4.767 -43.857 1.00 93.94 203 ARG A C 1
ATOM 1619 O O . ARG A 1 203 ? 30.959 5.049 -44.713 1.00 93.94 203 ARG A O 1
ATOM 1626 N N . SER A 1 204 ? 29.037 4.046 -44.127 1.00 92.50 204 SER A N 1
ATOM 1627 C CA . SER A 1 204 ? 28.743 3.509 -45.462 1.00 92.50 204 SER A CA 1
ATOM 1628 C C . SER A 1 204 ? 28.517 4.627 -46.481 1.00 92.50 204 SER A C 1
ATOM 1630 O O . SER A 1 204 ? 29.081 4.584 -47.569 1.00 92.50 204 SER A O 1
ATOM 1632 N N . ARG A 1 205 ? 27.775 5.680 -46.112 1.00 94.56 205 ARG A N 1
ATOM 1633 C CA . ARG A 1 205 ? 27.597 6.883 -46.943 1.00 94.56 205 ARG A CA 1
ATOM 1634 C C . ARG A 1 205 ? 28.916 7.612 -47.202 1.00 94.56 205 ARG A C 1
ATOM 1636 O O . ARG A 1 205 ? 29.131 8.069 -48.319 1.00 94.56 205 ARG A O 1
ATOM 1643 N N . GLY A 1 206 ? 29.798 7.697 -46.204 1.00 92.81 206 GLY A N 1
ATOM 1644 C CA . GLY A 1 206 ? 31.141 8.260 -46.365 1.00 92.81 206 GLY A CA 1
ATOM 1645 C C . GLY A 1 206 ? 31.978 7.474 -47.375 1.00 92.81 206 GLY A C 1
ATOM 1646 O O . GLY A 1 206 ? 32.508 8.061 -48.313 1.00 92.81 206 GLY A O 1
ATOM 1647 N N . ARG A 1 207 ? 32.010 6.141 -47.246 1.00 91.50 207 ARG A N 1
ATOM 1648 C CA . ARG A 1 207 ? 32.707 5.247 -48.187 1.00 91.50 207 ARG A CA 1
ATOM 1649 C C . ARG A 1 207 ? 32.148 5.321 -49.604 1.00 91.50 207 ARG A C 1
ATOM 1651 O O . ARG A 1 207 ? 32.925 5.327 -50.551 1.00 91.50 207 ARG A O 1
ATOM 1658 N N . LEU A 1 208 ? 30.824 5.388 -49.761 1.00 91.44 208 LEU A N 1
ATOM 1659 C CA . LEU A 1 208 ? 30.195 5.555 -51.076 1.00 91.44 208 LEU A CA 1
ATOM 1660 C C . LEU A 1 208 ? 30.607 6.878 -51.720 1.00 91.44 208 LEU A C 1
ATOM 1662 O O . LEU A 1 208 ? 31.009 6.883 -52.875 1.00 91.44 208 LEU A O 1
ATOM 1666 N N . ARG A 1 209 ? 30.607 7.977 -50.958 1.00 93.00 209 ARG A N 1
ATOM 1667 C CA . ARG A 1 209 ? 31.049 9.283 -51.459 1.00 93.00 209 ARG A CA 1
ATOM 1668 C C . ARG A 1 209 ? 32.529 9.287 -51.853 1.00 93.00 209 ARG A C 1
ATOM 1670 O O . ARG A 1 209 ? 32.879 9.840 -52.889 1.00 93.00 209 ARG A O 1
ATOM 1677 N N . GLU A 1 210 ? 33.390 8.651 -51.062 1.00 91.25 210 GLU A N 1
ATOM 1678 C CA . GLU A 1 210 ? 34.809 8.494 -51.403 1.00 91.25 210 GLU A CA 1
ATOM 1679 C C . GLU A 1 210 ? 34.995 7.627 -52.658 1.00 91.25 210 GLU A C 1
ATOM 1681 O O . GLU A 1 210 ? 35.782 7.964 -53.542 1.00 91.25 210 GLU A O 1
ATOM 1686 N N . THR A 1 211 ? 34.226 6.542 -52.776 1.00 91.75 211 THR A N 1
ATOM 1687 C CA . THR A 1 211 ? 34.229 5.669 -53.958 1.00 91.75 211 THR A CA 1
ATOM 1688 C C . THR A 1 211 ? 33.764 6.432 -55.199 1.00 91.75 211 THR A C 1
ATOM 1690 O O . THR A 1 211 ? 34.415 6.339 -56.234 1.00 91.75 211 THR A O 1
ATOM 1693 N N . ASP A 1 212 ? 32.713 7.253 -55.102 1.00 91.81 212 ASP A N 1
ATOM 1694 C CA . ASP A 1 212 ? 32.250 8.122 -56.192 1.00 91.81 212 ASP A CA 1
ATOM 1695 C C . ASP A 1 212 ? 33.338 9.117 -56.631 1.00 91.81 212 ASP A C 1
ATOM 1697 O O . ASP A 1 212 ? 33.556 9.330 -57.828 1.00 91.81 212 ASP A O 1
ATOM 1701 N N . GLU A 1 213 ? 34.081 9.702 -55.685 1.00 91.44 213 GLU A N 1
ATOM 1702 C CA .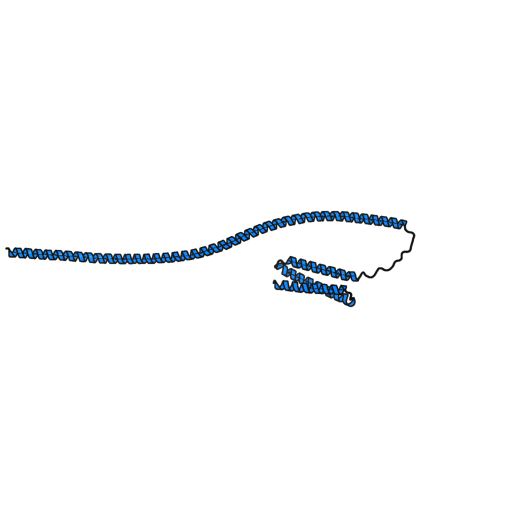 GLU A 1 213 ? 35.221 10.568 -56.000 1.00 91.44 213 GLU A CA 1
ATOM 1703 C C . GLU A 1 213 ? 36.348 9.803 -56.713 1.00 91.44 213 GLU A C 1
ATOM 1705 O O . GLU A 1 213 ? 36.907 10.302 -57.698 1.00 91.44 213 GLU A O 1
ATOM 1710 N N . GLN A 1 214 ? 36.671 8.586 -56.260 1.00 91.94 214 GLN A N 1
ATOM 1711 C CA . GLN A 1 214 ? 37.673 7.724 -56.896 1.00 91.94 214 GLN A CA 1
ATOM 1712 C C . GLN A 1 214 ? 37.239 7.264 -58.295 1.00 91.94 214 GLN A C 1
ATOM 1714 O O . GLN A 1 214 ? 38.061 7.256 -59.216 1.00 91.94 214 GLN A O 1
ATOM 1719 N N . LEU A 1 215 ? 35.959 6.945 -58.495 1.00 89.19 215 LEU A N 1
ATOM 1720 C CA . LEU A 1 215 ? 35.389 6.597 -59.798 1.00 89.19 215 LEU A CA 1
ATOM 1721 C C . LEU A 1 215 ? 35.439 7.783 -60.763 1.00 89.19 215 LEU A C 1
ATOM 1723 O O . LEU A 1 215 ? 35.820 7.615 -61.922 1.00 89.19 215 LEU A O 1
ATOM 1727 N N . ASN A 1 216 ? 35.141 8.998 -60.297 1.00 91.31 216 ASN A N 1
ATOM 1728 C CA . ASN A 1 216 ? 35.245 10.202 -61.123 1.00 91.31 216 ASN A CA 1
ATOM 1729 C C . ASN A 1 216 ? 36.706 10.476 -61.531 1.00 91.31 216 ASN A C 1
ATOM 1731 O O . ASN A 1 216 ? 36.988 10.740 -62.702 1.00 91.31 216 ASN A O 1
ATOM 1735 N N . ARG A 1 217 ? 37.668 10.330 -60.605 1.00 88.44 217 ARG A N 1
ATOM 1736 C CA . ARG A 1 217 ? 39.106 10.410 -60.937 1.00 88.44 217 ARG A CA 1
ATOM 1737 C C . ARG A 1 217 ? 39.514 9.328 -61.937 1.00 88.44 217 ARG A C 1
ATOM 1739 O O . ARG A 1 217 ? 40.167 9.645 -62.928 1.00 88.44 217 ARG A O 1
ATOM 1746 N N . SER A 1 218 ? 39.086 8.086 -61.722 1.00 88.62 218 SER A N 1
ATOM 1747 C CA . SER A 1 218 ? 39.391 6.954 -62.606 1.00 88.62 218 SER A CA 1
ATOM 1748 C C . SER A 1 218 ? 38.801 7.145 -64.001 1.00 88.62 218 SER A C 1
ATOM 1750 O O . SER A 1 218 ? 39.481 6.883 -64.985 1.00 88.62 218 SER A O 1
ATOM 1752 N N . THR A 1 219 ? 37.591 7.700 -64.110 1.00 89.06 219 THR A N 1
ATOM 1753 C CA . THR A 1 219 ? 36.954 8.031 -65.395 1.00 89.06 219 THR A CA 1
ATOM 1754 C C . THR A 1 219 ? 37.753 9.090 -66.156 1.00 89.06 219 THR A C 1
ATOM 1756 O O . THR A 1 219 ? 37.970 8.959 -67.360 1.00 89.06 219 THR A O 1
ATOM 1759 N N . ARG A 1 220 ? 38.267 10.118 -65.463 1.00 89.06 220 ARG A N 1
ATOM 1760 C CA . ARG A 1 220 ? 39.152 11.122 -66.080 1.00 89.06 220 ARG A CA 1
ATOM 1761 C C . ARG A 1 220 ? 40.454 10.496 -66.574 1.00 89.06 220 ARG A C 1
ATOM 1763 O O . ARG A 1 220 ? 40.853 10.757 -67.706 1.00 89.06 220 ARG A O 1
ATOM 1770 N N . LEU A 1 221 ? 41.090 9.649 -65.760 1.00 89.44 221 LEU A N 1
ATOM 1771 C CA . LEU A 1 221 ? 42.313 8.945 -66.157 1.00 89.44 221 LEU A CA 1
ATOM 1772 C C . LEU A 1 221 ? 42.054 8.025 -67.357 1.00 89.44 221 LEU A C 1
ATOM 1774 O O . LEU A 1 221 ? 42.785 8.090 -68.344 1.00 89.44 221 LEU A O 1
ATOM 1778 N N . MET A 1 222 ? 40.968 7.254 -67.336 1.00 86.88 222 MET A N 1
ATOM 1779 C CA . MET A 1 222 ? 40.576 6.385 -68.443 1.00 86.88 222 MET A CA 1
ATOM 1780 C C . MET A 1 222 ? 40.353 7.179 -69.734 1.00 86.88 222 MET A C 1
ATOM 1782 O O . MET A 1 222 ? 40.903 6.811 -70.768 1.00 86.88 222 MET A O 1
ATOM 1786 N N . ASN A 1 223 ? 39.645 8.312 -69.685 1.00 89.88 223 ASN A N 1
ATOM 1787 C CA . ASN A 1 223 ? 39.459 9.166 -70.861 1.00 89.88 223 ASN A CA 1
ATOM 1788 C C . ASN A 1 223 ? 40.792 9.684 -71.424 1.00 89.88 223 ASN A C 1
ATOM 1790 O O . ASN A 1 223 ? 40.967 9.721 -72.642 1.00 89.88 223 ASN A O 1
ATOM 1794 N N . THR A 1 224 ? 41.762 10.029 -70.568 1.00 91.50 224 THR A N 1
ATOM 1795 C CA . THR A 1 224 ? 43.099 10.432 -71.044 1.00 91.50 224 THR A CA 1
ATOM 1796 C C . THR A 1 224 ? 43.872 9.277 -71.682 1.00 91.50 224 THR A C 1
ATOM 1798 O O . THR A 1 224 ? 44.534 9.484 -72.698 1.00 91.50 224 THR A O 1
ATOM 1801 N N . MET A 1 225 ? 43.760 8.056 -71.147 1.00 87.94 225 MET A N 1
ATOM 1802 C CA . MET A 1 225 ? 44.353 6.858 -71.752 1.00 87.94 225 MET A CA 1
ATOM 1803 C C . MET A 1 225 ? 43.703 6.511 -73.097 1.00 87.94 225 MET A C 1
ATOM 1805 O O . MET A 1 225 ? 44.420 6.227 -74.051 1.00 87.94 225 MET A O 1
ATOM 1809 N N . ILE A 1 226 ? 42.371 6.588 -73.200 1.00 88.12 226 ILE A N 1
ATOM 1810 C CA . ILE A 1 226 ? 41.631 6.342 -74.449 1.00 88.12 226 ILE A CA 1
ATOM 1811 C C . ILE A 1 226 ? 42.065 7.333 -75.531 1.00 88.12 226 ILE A C 1
ATOM 1813 O O . ILE A 1 226 ? 42.334 6.928 -76.661 1.00 88.12 226 ILE A O 1
ATOM 1817 N N . MET A 1 227 ? 42.182 8.618 -75.188 1.00 86.56 227 MET A N 1
ATOM 1818 C CA . MET A 1 227 ? 42.597 9.642 -76.146 1.00 86.56 227 MET A CA 1
ATOM 1819 C C . MET A 1 227 ? 44.030 9.409 -76.646 1.00 86.56 227 MET A C 1
ATOM 1821 O O . MET A 1 227 ? 44.274 9.498 -77.848 1.00 86.56 227 MET A O 1
ATOM 1825 N N . ARG A 1 228 ? 44.959 9.039 -75.750 1.00 89.88 228 ARG A N 1
ATOM 1826 C CA . ARG A 1 228 ? 46.334 8.660 -76.128 1.00 89.88 228 ARG A CA 1
ATOM 1827 C C . ARG A 1 228 ? 46.355 7.424 -77.030 1.00 89.88 228 ARG A C 1
ATOM 1829 O O . ARG A 1 228 ? 46.980 7.454 -78.080 1.00 89.88 228 ARG A O 1
ATOM 1836 N N . ALA A 1 229 ? 45.603 6.380 -76.683 1.00 86.81 229 ALA A N 1
ATOM 1837 C CA . ALA A 1 229 ? 45.546 5.149 -77.471 1.00 86.81 229 ALA A CA 1
ATOM 1838 C C . ALA A 1 229 ? 44.969 5.368 -78.882 1.00 86.81 229 ALA A C 1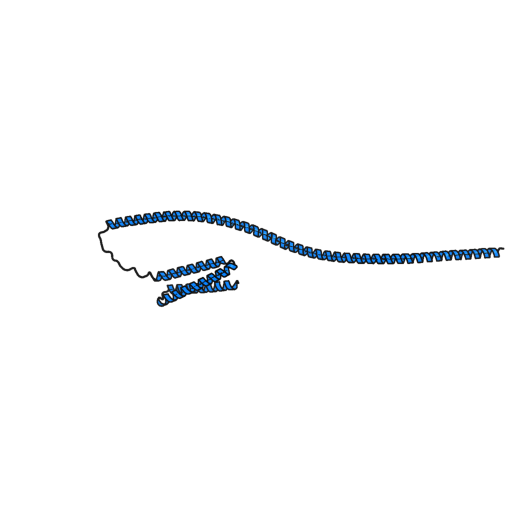
ATOM 1840 O O . ALA A 1 229 ? 45.415 4.739 -79.843 1.00 86.81 229 ALA A O 1
ATOM 1841 N N . LEU A 1 230 ? 43.981 6.259 -79.028 1.00 87.62 230 LEU A N 1
ATOM 1842 C CA . LEU A 1 230 ? 43.479 6.659 -80.344 1.00 87.62 230 LEU A CA 1
ATOM 1843 C C . LEU A 1 230 ? 44.523 7.463 -81.124 1.00 87.62 230 LEU A C 1
ATOM 1845 O O . LEU A 1 230 ? 44.726 7.186 -82.306 1.00 87.62 230 LEU A O 1
ATOM 1849 N N . GLN A 1 231 ? 45.204 8.412 -80.476 1.00 89.38 231 GLN A N 1
ATOM 1850 C CA . GLN A 1 231 ? 46.275 9.192 -81.097 1.00 89.38 231 GLN A CA 1
ATOM 1851 C C . GLN A 1 231 ? 47.391 8.286 -81.636 1.00 89.38 231 GLN A C 1
ATOM 1853 O O . GLN A 1 231 ? 47.791 8.447 -82.788 1.00 89.38 231 GLN A O 1
ATOM 1858 N N . ASP A 1 232 ? 47.822 7.288 -80.864 1.00 90.94 232 ASP A N 1
ATOM 1859 C CA . ASP A 1 232 ? 48.845 6.325 -81.284 1.00 90.94 232 ASP A CA 1
ATOM 18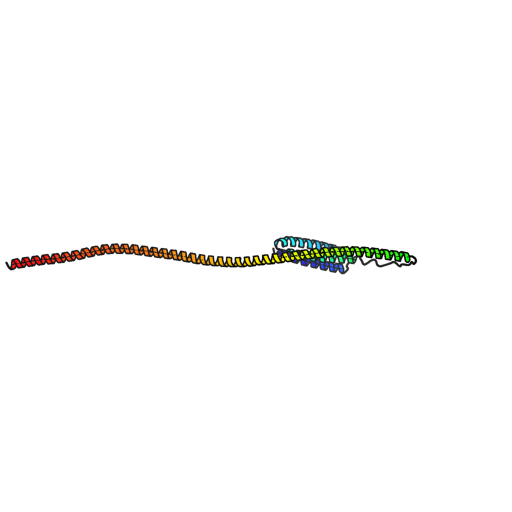60 C C . ASP A 1 232 ? 48.421 5.550 -82.543 1.00 90.94 232 ASP A C 1
ATOM 1862 O O . ASP A 1 232 ? 49.209 5.377 -83.476 1.00 90.94 232 ASP A O 1
ATOM 1866 N N . ARG A 1 233 ? 47.148 5.136 -82.628 1.00 92.38 233 ARG A N 1
ATOM 1867 C CA . ARG A 1 233 ? 46.609 4.468 -83.826 1.00 92.38 233 ARG A CA 1
ATOM 1868 C C . ARG A 1 233 ? 46.569 5.391 -85.043 1.00 92.38 233 ARG A C 1
ATOM 1870 O O . ARG A 1 233 ? 46.928 4.953 -86.134 1.00 92.38 233 ARG A O 1
ATOM 1877 N N . PHE A 1 234 ? 46.156 6.648 -84.878 1.00 93.38 234 PHE A N 1
ATOM 1878 C CA . PHE A 1 234 ? 46.155 7.622 -85.976 1.00 93.38 234 PHE A CA 1
ATOM 1879 C C . PHE A 1 234 ? 47.568 7.917 -86.481 1.00 93.38 234 PHE A C 1
ATOM 1881 O O . PHE A 1 234 ? 47.773 7.973 -87.693 1.00 93.38 234 PHE A O 1
ATOM 1888 N N . ILE A 1 235 ? 48.541 8.046 -85.573 1.00 92.06 235 ILE A N 1
ATOM 1889 C CA . ILE A 1 235 ? 49.954 8.217 -8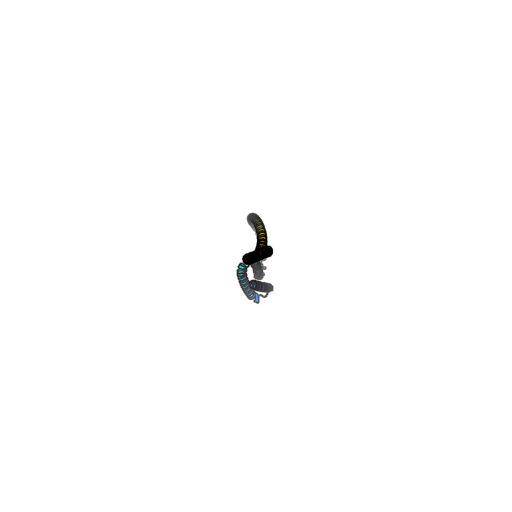5.929 1.00 92.06 235 ILE A CA 1
ATOM 1890 C C . ILE A 1 235 ? 50.434 7.016 -86.750 1.00 92.06 235 ILE A C 1
ATOM 1892 O O . ILE A 1 235 ? 51.025 7.207 -87.809 1.00 92.06 235 ILE A O 1
ATOM 1896 N N . LEU A 1 236 ? 50.125 5.785 -86.327 1.00 92.50 236 LEU A N 1
ATOM 1897 C CA . LEU A 1 236 ? 50.515 4.578 -87.060 1.00 92.50 236 LEU A CA 1
ATOM 1898 C C . LEU A 1 236 ? 49.915 4.537 -88.475 1.00 92.50 236 LEU A C 1
ATOM 1900 O O . LEU A 1 236 ? 50.637 4.265 -89.435 1.00 92.50 236 LEU A O 1
ATOM 1904 N N . ILE A 1 237 ? 48.622 4.848 -88.625 1.00 94.12 237 ILE A N 1
ATOM 1905 C CA . ILE A 1 237 ? 47.958 4.901 -89.940 1.00 94.12 237 ILE A CA 1
ATOM 1906 C C . ILE A 1 237 ? 48.606 5.967 -90.833 1.00 94.12 237 ILE A C 1
ATOM 1908 O O . ILE A 1 237 ? 48.874 5.706 -92.005 1.00 94.12 237 ILE A O 1
ATOM 1912 N N . MET A 1 238 ? 48.896 7.149 -90.282 1.00 94.62 238 MET A N 1
ATOM 1913 C CA . MET A 1 238 ? 49.537 8.244 -91.014 1.00 94.62 238 MET A CA 1
ATOM 1914 C C . MET A 1 238 ? 50.939 7.852 -91.505 1.00 94.62 238 MET A C 1
ATOM 1916 O O . MET A 1 238 ? 51.256 8.069 -92.674 1.00 94.62 238 MET A O 1
ATOM 1920 N N . VAL A 1 239 ? 51.740 7.191 -90.661 1.00 95.12 239 VAL A N 1
ATOM 1921 C CA . VAL A 1 239 ? 53.079 6.696 -91.024 1.00 95.12 239 VAL A CA 1
ATOM 1922 C C . VAL A 1 239 ? 53.018 5.681 -92.171 1.00 95.12 239 VAL A C 1
ATOM 1924 O O . VAL A 1 239 ? 53.771 5.813 -93.136 1.00 95.12 239 VAL A O 1
ATOM 1927 N N . PHE A 1 240 ? 52.105 4.702 -92.119 1.00 95.25 240 PHE A N 1
ATOM 1928 C CA . PHE A 1 240 ? 51.925 3.733 -93.210 1.00 95.25 240 PHE A CA 1
ATOM 1929 C C . PHE A 1 240 ? 51.505 4.399 -94.528 1.00 95.25 240 PHE A C 1
ATOM 1931 O O . PHE A 1 240 ? 51.985 4.006 -95.591 1.00 95.25 240 PHE A O 1
ATOM 1938 N N . LEU A 1 241 ? 50.646 5.420 -94.467 1.00 95.62 241 LEU A N 1
ATOM 1939 C CA . LEU A 1 241 ? 50.196 6.172 -95.640 1.00 95.62 241 LEU A CA 1
ATOM 1940 C C . LEU A 1 241 ? 51.370 6.918 -96.297 1.00 95.62 241 LEU A C 1
ATOM 1942 O O . LEU A 1 241 ? 51.580 6.796 -97.503 1.00 95.62 241 LEU A O 1
ATOM 1946 N N . VAL A 1 242 ? 52.186 7.623 -95.504 1.00 95.44 242 VAL A N 1
ATOM 1947 C CA . VAL A 1 242 ? 53.389 8.321 -95.996 1.00 95.44 242 VAL A CA 1
ATOM 1948 C C . VAL A 1 242 ? 54.377 7.341 -96.629 1.00 95.44 242 VAL A C 1
ATOM 1950 O O . VAL A 1 242 ? 54.886 7.601 -97.720 1.00 95.44 242 VAL A O 1
ATOM 1953 N N . LEU A 1 243 ? 54.618 6.198 -95.983 1.00 95.38 243 LEU A N 1
ATOM 1954 C CA . LEU A 1 243 ? 55.513 5.165 -96.505 1.00 95.38 243 LEU A CA 1
ATOM 1955 C C . LEU A 1 243 ? 54.988 4.582 -97.829 1.00 95.38 243 LEU A C 1
ATOM 1957 O O . LEU A 1 243 ? 55.761 4.400 -98.768 1.00 95.38 243 LEU A O 1
ATOM 1961 N N . GLY A 1 244 ? 53.674 4.369 -97.942 1.00 95.06 244 GLY A N 1
ATOM 1962 C CA . GLY A 1 244 ? 53.023 3.941 -99.182 1.00 95.06 244 GLY A CA 1
ATOM 1963 C C . GLY A 1 244 ? 53.155 4.958 -100.319 1.00 95.06 244 GLY A C 1
ATOM 1964 O O . GLY A 1 244 ? 53.485 4.575 -101.439 1.00 95.06 244 GLY A O 1
ATOM 1965 N N . ILE A 1 245 ? 52.969 6.255 -100.040 1.00 94.69 245 ILE A N 1
ATOM 1966 C CA . ILE A 1 245 ? 53.172 7.324 -101.035 1.00 94.69 245 ILE A CA 1
ATOM 1967 C C . ILE A 1 245 ? 54.623 7.339 -101.517 1.00 94.69 245 ILE A C 1
ATOM 1969 O O . ILE A 1 245 ? 54.858 7.380 -102.723 1.00 94.69 245 ILE A O 1
ATOM 1973 N N . LEU A 1 246 ? 55.593 7.277 -100.599 1.00 94.25 246 LEU A N 1
ATOM 1974 C CA . LEU A 1 246 ? 57.014 7.243 -100.954 1.00 94.25 246 LEU A CA 1
ATOM 1975 C C . LEU A 1 246 ? 57.351 6.043 -101.843 1.00 94.25 246 LEU A C 1
ATOM 1977 O O . LEU A 1 246 ? 58.086 6.199 -102.816 1.00 94.25 246 LEU A O 1
ATOM 1981 N N . LEU A 1 247 ? 56.782 4.870 -101.553 1.00 93.88 247 LEU A N 1
ATOM 1982 C CA . LEU A 1 247 ? 56.951 3.678 -102.381 1.00 93.88 247 LEU A CA 1
ATOM 1983 C C . LEU A 1 247 ? 56.364 3.892 -103.782 1.00 93.88 247 LEU A C 1
ATOM 1985 O O . LEU A 1 247 ? 57.057 3.652 -104.767 1.00 93.88 247 LEU A O 1
ATOM 1989 N N . CYS A 1 248 ? 55.130 4.395 -103.888 1.00 92.88 248 CYS A N 1
ATOM 1990 C CA . CYS A 1 248 ? 54.500 4.698 -105.176 1.00 92.88 248 CYS A CA 1
ATOM 1991 C C . CYS A 1 248 ? 55.322 5.692 -106.006 1.00 92.88 248 CYS A C 1
ATOM 1993 O O . CYS A 1 248 ? 55.527 5.469 -107.197 1.00 92.88 248 CYS A O 1
ATOM 1995 N N . VAL A 1 249 ? 55.823 6.763 -105.380 1.00 93.62 249 VAL A N 1
ATOM 1996 C CA . VAL A 1 249 ? 56.695 7.748 -106.036 1.00 93.62 249 VAL A CA 1
ATOM 1997 C C . VAL A 1 249 ? 57.994 7.089 -106.500 1.00 93.62 249 VAL A C 1
ATOM 1999 O O . VAL A 1 249 ? 58.390 7.269 -107.648 1.00 93.62 249 VAL A O 1
ATOM 2002 N N . GLY A 1 250 ? 58.631 6.282 -105.649 1.00 92.44 250 GLY A N 1
ATOM 2003 C CA . GLY A 1 250 ? 59.850 5.555 -106.003 1.00 92.44 250 GLY A CA 1
ATOM 2004 C C . GLY A 1 250 ? 59.655 4.604 -107.187 1.00 92.44 250 GLY A C 1
ATOM 2005 O O . GLY A 1 250 ? 60.478 4.584 -108.095 1.00 92.44 250 GLY A O 1
ATOM 2006 N N . VAL A 1 251 ? 58.543 3.864 -107.223 1.00 93.69 251 VAL A N 1
ATOM 2007 C CA . VAL A 1 251 ? 58.206 2.976 -108.348 1.00 93.69 251 VAL A CA 1
ATOM 2008 C C . VAL A 1 251 ? 57.913 3.771 -109.619 1.00 93.69 251 VAL A C 1
ATOM 2010 O O . VAL A 1 251 ? 58.381 3.386 -110.686 1.00 93.69 251 VAL A O 1
ATOM 2013 N N . TYR A 1 252 ? 57.190 4.890 -109.520 1.00 94.06 252 TYR A N 1
ATOM 2014 C CA . TYR A 1 252 ? 56.920 5.764 -110.664 1.00 94.06 252 TYR A CA 1
ATOM 2015 C C . TYR A 1 252 ? 58.216 6.272 -111.310 1.00 94.06 252 TYR A C 1
ATOM 2017 O O . TYR A 1 252 ? 58.354 6.193 -112.529 1.00 94.06 252 TYR A O 1
ATOM 2025 N N . PHE A 1 253 ? 59.182 6.718 -110.498 1.00 91.81 253 PHE A N 1
ATOM 2026 C CA . PHE A 1 253 ? 60.511 7.130 -110.967 1.00 91.81 253 PHE A CA 1
ATOM 2027 C C . PHE A 1 253 ? 61.388 5.976 -111.465 1.00 91.81 253 PHE A C 1
ATOM 2029 O O . PHE A 1 253 ? 62.330 6.222 -112.205 1.00 91.81 253 PHE A O 1
ATOM 2036 N N . TYR A 1 254 ? 61.141 4.740 -111.030 1.00 91.12 254 TYR A N 1
ATOM 2037 C CA . TYR A 1 254 ? 61.885 3.573 -111.506 1.00 91.12 254 TYR A CA 1
ATOM 2038 C C . TYR A 1 254 ? 61.364 3.054 -112.855 1.00 91.12 254 TYR A C 1
ATOM 2040 O O . TYR A 1 254 ? 62.141 2.554 -113.664 1.00 91.12 254 TYR A O 1
ATOM 2048 N N . VAL A 1 255 ? 60.047 3.126 -113.078 1.00 88.56 255 VAL A N 1
ATOM 2049 C CA . VAL A 1 255 ? 59.383 2.658 -114.308 1.00 88.56 255 VAL A CA 1
ATOM 2050 C C . VAL A 1 255 ? 59.457 3.685 -115.443 1.00 88.56 255 VAL A C 1
ATOM 2052 O O . VAL A 1 255 ? 59.473 3.280 -116.605 1.00 88.56 255 VAL A O 1
ATOM 2055 N N . THR A 1 256 ? 59.460 4.981 -115.112 1.00 78.69 256 THR A N 1
ATOM 2056 C CA . THR A 1 256 ? 59.565 6.097 -116.072 1.00 78.69 256 THR A CA 1
ATOM 2057 C C . THR A 1 256 ? 61.021 6.413 -116.373 1.00 78.69 256 THR A C 1
ATOM 2059 O O . THR A 1 256 ? 61.351 6.561 -117.569 1.00 78.69 256 THR A O 1
#

InterPro domains:
  IPR007705 Vesicle transport v-SNARE, N-terminal [PF05008] (1-85)
  IPR010989 SNARE [SSF47661] (7-85)
  IPR038407 Vesicle transport v-SNARE, N-terminal domain superfamily [G3DSA:1.20.58.400] (2-90)

Organism: Helicoverpa armigera (NCBI:txid29058)

Radius of gyration: 60.99 Å; Cα contacts (8 Å, |Δi|>4): 37; chains: 1; bounding box: 115×26×195 Å

Foldseek 3Di:
DVVVLVVLVVVLVVLVVVLLVLLVVLLVDDPVCNVVSVVVSVVSLVVSVVSLVVSCVVCVVVVCVVVSVVSVVVSVVSVVSSVCSVVVVPPPDDDDDDDDDDDDDVPVVVVVVVVVVVVVVVVVVVVVVVVVVVVVVVVVVVVVVVVVVVVVVVVVVVVVVVVVVVVVVVVVVVVVVVVVVVVVVVVVVVVVVVVVVVVVVVVVVVVVVVVVVVVVVVVVVVVVVVVVVVVVVVVVVVVVVVVVVVVVVVVVVVVD

pLDDT: mean 85.41, std 13.31, range [43.16, 97.19]